Protein 4G4K (pdb70)

InterPro domains:
  IPR001789 Signal transduction response regulator, receiver domain [PF00072] (3-120)
  IPR001789 Signal transduction response regulator, receiver domain [PS50110] (2-125)
  IPR001789 Signal transduction response regulator, receiver domain [SM00448] (1-120)
  IPR007492 LytTR DNA-binding domain [PF04397] (151-237)
  IPR007492 LytTR DNA-binding domain [PS50930] (143-238)
  IPR007492 LytTR DNA-binding domain [SM00850] (149-238)
  IPR011006 CheY-like superfamily [SSF52172] (1-133)
  IPR046947 Transcriptional regulatory protein LytR-like [PTHR37299] (1-238)

Structure (mmCIF, N/CA/C/O backbone):
data_4G4K
#
_e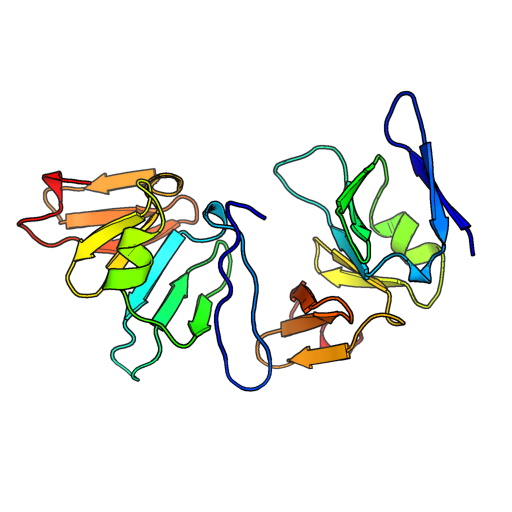ntry.id   4G4K
#
_cell.length_a   41.414
_cell.length_b   45.894
_cell.length_c   112.138
_cell.angle_alpha   90.000
_cell.angle_beta   90.000
_cell.angle_gamma   90.000
#
_symmetry.space_group_name_H-M   'P 21 21 21'
#
loop_
_entity.id
_entity.type
_entity.pdbx_description
1 polymer 'Accessory gene regulator protein A'
2 non-polymer GLYCEROL
3 water water
#
loop_
_atom_site.group_PDB
_atom_site.id
_atom_site.type_symbol
_atom_site.label_atom_id
_atom_site.label_alt_id
_atom_site.label_comp_id
_atom_site.label_asym_id
_atom_site.label_entity_id
_atom_site.label_seq_id
_atom_site.pdbx_PDB_ins_code
_atom_site.Cartn_x
_atom_site.Cartn_y
_atom_site.Cartn_z
_atom_site.occupancy
_atom_site.B_iso_or_equiv
_atom_site.auth_seq_id
_atom_site.auth_comp_id
_atom_site.auth_asym_id
_atom_site.auth_atom_id
_atom_site.pdbx_PDB_model_num
ATOM 1 N N . GLU A 1 6 ? 38.182 53.898 44.460 1.00 33.10 141 GLU A N 1
ATOM 2 C CA . GLU A 1 6 ? 37.894 52.467 44.397 1.00 26.23 141 GLU A CA 1
ATOM 3 C C . GLU A 1 6 ? 36.711 52.178 43.486 1.00 25.29 141 GLU A C 1
ATOM 4 O O . GLU A 1 6 ? 35.864 51.331 43.783 1.00 25.15 141 GLU A O 1
ATOM 10 N N . THR A 1 7 ? 36.678 52.885 42.363 1.00 26.09 142 THR A N 1
ATOM 11 C CA . THR A 1 7 ? 35.604 52.757 41.389 1.00 22.90 142 THR A CA 1
ATOM 12 C C . THR A 1 7 ? 35.992 51.789 40.281 1.00 21.99 142 THR A C 1
ATOM 13 O O . THR A 1 7 ? 37.108 51.847 39.767 1.00 27.53 142 THR A O 1
ATOM 17 N N . ILE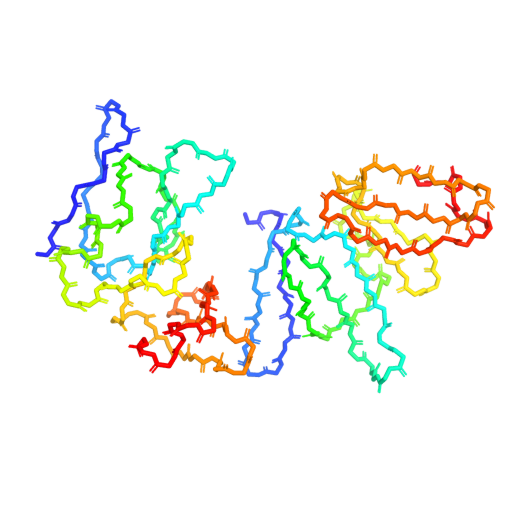 A 1 8 ? 35.074 50.896 39.913 1.00 18.36 143 ILE A N 1
ATOM 18 C CA . ILE A 1 8 ? 35.311 49.984 38.807 1.00 18.05 143 ILE A CA 1
ATOM 19 C C . ILE A 1 8 ? 34.228 50.162 37.758 1.00 17.89 143 ILE A C 1
ATOM 20 O O . ILE A 1 8 ? 33.047 50.228 38.075 1.00 17.17 143 ILE A O 1
ATOM 25 N N . GLU A 1 9 ? 34.644 50.264 36.502 1.00 20.17 144 GLU A N 1
ATOM 26 C CA . GLU A 1 9 ? 33.693 50.360 35.412 1.00 19.15 144 GLU A CA 1
ATOM 27 C C . GLU A 1 9 ? 33.317 48.955 34.955 1.00 20.96 144 GLU A C 1
ATOM 28 O O . GLU A 1 9 ? 34.189 48.163 34.592 1.00 22.12 144 GLU A O 1
ATOM 34 N N . LEU A 1 10 ? 32.025 48.637 34.998 1.00 13.50 145 LEU A N 1
ATOM 35 C CA . LEU A 1 10 ? 31.554 47.362 34.485 1.00 15.36 145 LEU A CA 1
ATOM 36 C C . LEU A 1 10 ? 30.910 47.622 33.128 1.00 16.67 145 LEU A C 1
ATOM 37 O O . LEU A 1 10 ? 29.783 48.115 33.037 1.00 18.45 145 LEU A O 1
ATOM 42 N N . LYS A 1 11 ? 31.635 47.261 32.079 1.00 17.47 146 LYS A N 1
ATOM 43 C CA . LYS A 1 11 ? 31.195 47.504 30.715 1.00 19.89 146 LYS A CA 1
ATOM 44 C C . LYS A 1 11 ? 30.107 46.507 30.328 1.00 19.66 146 LYS A C 1
ATOM 45 O O . LYS A 1 11 ? 30.348 45.306 30.293 1.00 17.43 146 LYS A O 1
ATOM 51 N N . ARG A 1 12 ? 28.901 46.995 30.053 1.00 23.40 147 ARG A N 1
ATOM 52 C CA . ARG A 1 12 ? 27.770 46.099 29.810 1.00 24.43 147 ARG A CA 1
ATOM 53 C C . ARG A 1 12 ? 27.475 45.863 28.339 1.00 28.85 147 ARG A C 1
ATOM 54 O O . ARG A 1 12 ? 26.810 44.884 27.978 1.00 33.41 147 ARG A O 1
ATOM 62 N N . GLY A 1 13 ? 27.976 46.761 27.502 1.00 23.61 148 GLY A N 1
ATOM 63 C CA . GLY A 1 13 ? 27.685 46.752 26.082 1.00 25.87 148 GLY A CA 1
ATOM 64 C C . GLY A 1 13 ? 27.619 48.195 25.632 1.00 24.62 148 GLY A C 1
ATOM 65 O O . GLY A 1 13 ? 28.646 48.859 25.498 1.00 36.50 148 GLY A O 1
ATOM 66 N N . SER A 1 14 ? 26.405 48.686 25.417 1.00 29.97 149 SER A N 1
ATOM 67 C CA . SER A 1 14 ? 26.200 50.073 25.019 1.00 32.16 149 SER A CA 1
ATOM 68 C C . SER A 1 14 ? 26.455 51.018 26.188 1.00 34.88 149 SER A C 1
ATOM 69 O O . SER A 1 14 ? 26.863 52.164 25.993 1.00 32.96 149 SER A O 1
ATOM 72 N N . ASN A 1 15 ? 26.213 50.527 27.402 1.00 30.97 150 ASN A N 1
ATOM 73 C CA . ASN A 1 15 ? 26.381 51.318 28.619 1.00 29.82 150 ASN A CA 1
ATOM 74 C C . ASN A 1 15 ? 27.388 50.671 29.563 1.00 26.43 150 ASN A C 1
ATOM 75 O O . ASN A 1 15 ? 27.707 49.491 29.427 1.00 26.50 150 ASN A O 1
ATOM 80 N N . SER A 1 16 ? 27.887 51.450 30.516 1.00 21.71 151 SER A N 1
ATOM 81 C CA . SER A 1 16 ? 28.649 50.887 31.629 1.00 19.97 151 SER A CA 1
ATOM 82 C C . SER A 1 16 ? 27.953 51.229 32.931 1.00 17.38 151 SER A C 1
ATOM 83 O O . SER A 1 16 ? 27.236 52.223 33.012 1.00 20.47 151 SER A O 1
ATOM 86 N N . VAL A 1 17 ? 28.156 50.390 33.942 1.00 16.90 152 VAL A N 1
ATOM 87 C CA . VAL A 1 17 ? 27.755 50.714 35.307 1.00 20.70 152 VAL A CA 1
ATOM 88 C C . VAL A 1 17 ? 29.042 50.915 36.093 1.00 22.40 152 VAL A C 1
ATOM 89 O O . VAL A 1 17 ? 30.008 50.171 35.914 1.00 21.59 152 VAL A O 1
ATOM 93 N N . TYR A 1 18 ? 29.074 51.936 36.939 1.00 14.57 153 TYR A N 1
ATOM 94 C CA . TYR A 1 18 ? 30.244 52.191 37.766 1.00 15.20 153 TYR A CA 1
ATOM 95 C C . TYR A 1 18 ? 29.867 51.874 39.198 1.00 18.93 153 TYR A C 1
ATOM 96 O O . TYR A 1 18 ? 28.863 52.384 39.701 1.00 19.83 153 TYR A O 1
ATOM 105 N N . VAL A 1 19 ? 30.639 51.002 39.845 1.00 15.16 154 VAL A N 1
ATOM 106 C CA . VAL A 1 19 ? 30.371 50.658 41.240 1.00 16.49 154 VAL A CA 1
ATOM 107 C C . VAL A 1 19 ? 31.659 50.762 42.051 1.00 16.42 154 VAL A C 1
ATOM 108 O O . VAL A 1 19 ? 32.743 50.804 41.483 1.00 17.17 154 VAL A O 1
ATOM 112 N N . GLN A 1 20 ? 31.541 50.829 43.373 1.00 16.29 155 GLN A N 1
ATOM 113 C CA . GLN A 1 20 ? 32.723 50.785 44.222 1.00 16.97 155 GLN A CA 1
ATOM 114 C C . GLN A 1 20 ? 33.161 49.338 44.452 1.00 17.33 155 GLN A C 1
ATOM 115 O O . GLN A 1 20 ? 32.325 48.428 44.438 1.00 17.81 155 GLN A O 1
ATOM 121 N N . TYR A 1 21 ? 34.462 49.142 44.676 1.00 16.08 156 TYR A N 1
ATOM 122 C CA . TYR A 1 21 ? 35.015 47.812 44.939 1.00 14.80 156 TYR A CA 1
ATOM 123 C C . TYR A 1 21 ? 34.176 47.035 45.944 1.00 15.49 156 TYR A C 1
ATOM 124 O O . TYR A 1 21 ? 33.822 45.890 45.712 1.00 16.38 156 TYR A O 1
ATOM 13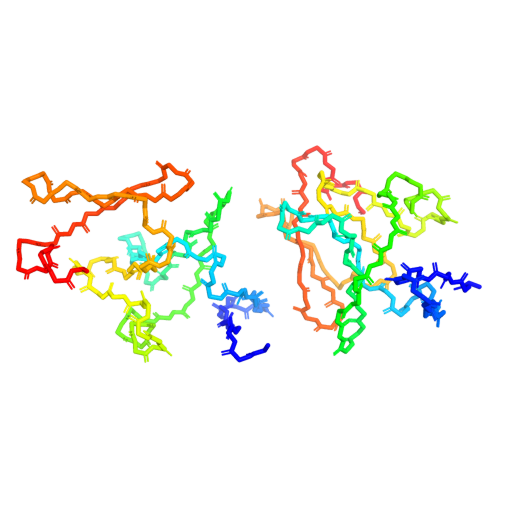3 N N . ASP A 1 22 ? 33.859 47.654 47.077 1.00 15.43 157 ASP A N 1
ATOM 134 C CA . ASP A 1 22 ? 33.207 46.897 48.132 1.00 13.78 157 ASP A CA 1
ATOM 135 C C . ASP A 1 22 ? 31.693 46.773 47.971 1.00 13.74 157 ASP A C 1
ATOM 136 O O . ASP A 1 22 ? 31.007 46.215 48.834 1.00 14.35 157 ASP A O 1
ATOM 141 N N . ASP A 1 23 ? 31.178 47.253 46.835 1.00 16.15 158 ASP A N 1
ATOM 142 C CA . ASP A 1 23 ? 29.813 46.931 46.426 1.00 16.57 158 ASP A CA 1
ATOM 143 C C . ASP A 1 23 ? 29.783 45.520 45.849 1.00 14.99 158 ASP A C 1
ATOM 144 O O . ASP A 1 23 ? 28.713 44.925 45.695 1.00 15.24 158 ASP A O 1
ATOM 149 N N . ILE A 1 24 ? 30.964 44.999 45.520 1.00 13.02 159 ILE A N 1
ATOM 150 C CA . ILE A 1 24 ? 31.066 43.709 44.855 1.00 13.34 159 ILE A CA 1
ATOM 151 C C . ILE A 1 24 ? 31.380 42.615 45.852 1.00 13.20 159 ILE A C 1
ATOM 152 O O . ILE A 1 24 ? 32.387 42.689 46.561 1.00 12.18 159 ILE A O 1
ATOM 157 N N . MET A 1 25 ? 30.519 41.607 45.904 1.00 10.74 160 MET A N 1
ATOM 158 C CA . MET A 1 25 ? 30.792 40.415 46.701 1.00 11.54 160 MET A CA 1
ATOM 159 C C . MET A 1 25 ? 31.849 39.573 46.002 1.00 12.93 160 MET A C 1
ATOM 160 O O . MET A 1 25 ? 32.895 39.259 46.576 1.00 11.92 160 MET A O 1
ATOM 165 N N . PHE A 1 26 ? 31.546 39.185 44.767 1.00 11.79 161 PHE A N 1
ATOM 166 C CA . PHE A 1 26 ? 32.483 38.423 43.963 1.00 11.87 161 PHE A CA 1
ATOM 167 C C . PHE A 1 26 ? 32.131 38.539 42.496 1.00 10.39 161 PHE A C 1
ATOM 168 O O . PHE A 1 26 ? 31.053 39.011 42.149 1.00 12.15 161 PHE A O 1
ATOM 176 N N . PHE A 1 27 ? 33.085 38.154 41.654 1.00 10.26 162 PHE A N 1
ATOM 177 C CA . PHE A 1 27 ? 32.879 38.041 40.211 1.00 10.06 162 PHE A CA 1
ATOM 178 C C . PHE A 1 27 ? 32.817 36.571 39.832 1.00 10.84 162 PHE A C 1
ATOM 179 O O . PHE A 1 27 ? 33.541 35.753 40.399 1.00 11.78 162 PHE A O 1
ATOM 187 N N . GLU A 1 28 ? 31.986 36.249 38.836 1.00 10.31 163 GLU A N 1
ATOM 188 C CA . GLU A 1 28 ? 31.783 34.872 38.407 1.00 10.63 163 GLU A CA 1
ATOM 189 C C . GLU A 1 28 ? 31.890 34.730 36.899 1.00 11.95 163 GLU A C 1
ATOM 190 O O . GLU A 1 28 ? 31.366 35.562 36.153 1.00 13.19 163 GLU A O 1
ATOM 196 N N . SER A 1 29 ? 32.582 33.685 36.460 1.00 12.81 164 SER A N 1
ATOM 197 C CA A SER A 1 29 ? 32.527 33.249 35.069 0.55 15.71 164 SER A CA 1
ATOM 198 C CA B SER A 1 29 ? 32.499 33.271 35.067 0.45 15.71 164 SER A CA 1
ATOM 199 C C . SER A 1 29 ? 31.563 32.072 34.985 1.00 17.64 164 SER A C 1
ATOM 200 O O . SER A 1 29 ? 31.597 31.178 35.835 1.00 17.20 164 SER A O 1
ATOM 205 N N . SER A 1 30 ? 30.712 32.065 33.966 1.00 19.18 165 SER A N 1
ATOM 206 C CA . SER A 1 30 ? 29.741 30.989 33.792 1.00 20.57 165 SER A CA 1
ATOM 207 C C . SER A 1 30 ? 29.824 30.456 32.380 1.00 20.47 165 SER A C 1
ATOM 208 O O . SER A 1 30 ? 30.046 31.219 31.458 1.00 19.76 165 SER A O 1
ATOM 211 N N . THR A 1 31 ? 29.638 29.150 32.211 1.00 19.85 166 THR A N 1
ATOM 212 C CA . THR A 1 31 ? 29.632 28.575 30.868 1.00 21.71 166 THR A CA 1
ATOM 213 C C . THR A 1 31 ? 28.364 28.967 30.122 1.00 23.37 166 THR A C 1
ATOM 214 O O . THR A 1 31 ? 28.255 28.737 28.917 1.00 28.00 166 THR A O 1
ATOM 218 N N . LYS A 1 32 ? 27.403 29.558 30.826 1.00 21.24 167 LYS A N 1
ATOM 219 C CA . LYS A 1 32 ? 26.141 29.930 30.182 1.00 21.49 167 LYS A CA 1
ATOM 220 C C . LYS A 1 32 ? 26.131 31.361 29.640 1.00 18.68 167 LYS A C 1
ATOM 221 O O . LYS A 1 32 ? 25.129 31.814 29.083 1.00 18.79 167 LYS A O 1
ATOM 227 N N . SER A 1 33 ? 27.248 32.064 29.792 1.00 18.03 168 SER A N 1
ATOM 228 C CA . SER A 1 33 ? 27.357 33.421 29.270 1.00 16.30 168 SER A CA 1
ATOM 229 C C . SER A 1 33 ? 28.753 33.729 28.798 1.00 14.51 168 SER A C 1
ATOM 230 O O . SER A 1 33 ? 29.732 33.231 29.357 1.00 18.73 168 SER A O 1
ATOM 233 N N . HIS A 1 34 ? 28.839 34.582 27.784 1.00 12.77 169 HIS A N 1
ATOM 234 C CA . HIS A 1 34 ? 30.110 35.132 27.344 1.00 14.96 169 HIS A CA 1
ATOM 235 C C . HIS A 1 34 ? 30.525 36.331 28.210 1.00 15.86 169 HIS A C 1
ATOM 236 O O . HIS A 1 34 ? 31.632 36.853 28.063 1.00 20.77 169 HIS A O 1
ATOM 243 N N . ARG A 1 35 ? 29.634 36.771 29.099 1.00 14.18 170 ARG A N 1
ATOM 244 C CA . ARG A 1 35 ? 29.922 37.901 29.987 1.00 14.55 170 ARG A CA 1
ATOM 245 C C . ARG A 1 35 ? 30.215 37.354 31.375 1.00 15.73 170 ARG A C 1
ATOM 246 O O . ARG A 1 35 ? 29.713 36.299 31.755 1.00 15.25 170 ARG A O 1
ATOM 254 N N . LEU A 1 36 ? 31.032 38.076 32.133 1.00 13.15 171 LEU A N 1
ATOM 255 C CA . LEU A 1 36 ? 31.196 37.762 33.547 1.00 12.59 171 LEU A CA 1
ATOM 256 C C . LEU A 1 36 ? 30.004 38.304 34.306 1.00 13.75 171 LEU A C 1
ATOM 257 O O . LEU A 1 36 ? 29.258 39.134 33.791 1.00 14.58 171 LEU A O 1
ATOM 262 N N . ILE A 1 37 ? 29.830 37.835 35.541 1.00 11.78 172 ILE A N 1
ATOM 263 C CA . ILE A 1 37 ? 28.753 38.303 36.408 1.00 12.79 172 ILE A CA 1
ATOM 264 C C . ILE A 1 37 ? 29.313 38.931 37.682 1.00 13.79 172 ILE A C 1
ATOM 265 O O . ILE A 1 37 ? 30.014 38.264 38.459 1.00 13.18 172 ILE A O 1
ATOM 270 N N . ALA A 1 38 ? 29.023 40.214 37.885 1.00 11.55 173 ALA A N 1
ATOM 271 C CA . ALA A 1 38 ? 29.339 40.883 39.142 1.00 11.81 173 ALA A CA 1
ATOM 272 C C . ALA A 1 38 ? 28.195 40.682 40.118 1.00 14.18 173 ALA A C 1
ATOM 273 O O . ALA A 1 38 ? 27.070 41.075 39.844 1.00 13.96 173 ALA A O 1
ATOM 275 N N . HIS A 1 39 ? 28.493 40.064 41.260 1.00 12.77 174 HIS A N 1
ATOM 276 C CA . HIS A 1 39 ? 27.498 39.855 42.292 1.00 10.01 174 HIS A CA 1
ATOM 277 C C . HIS A 1 39 ? 27.566 41.022 43.250 1.00 15.14 174 HIS A C 1
ATOM 278 O O . HIS A 1 39 ? 28.488 41.125 44.067 1.00 13.79 174 HIS A O 1
ATOM 285 N N . LEU A 1 40 ? 26.594 41.919 43.133 1.00 14.75 175 LEU A N 1
ATOM 286 C CA . LEU A 1 40 ? 26.535 43.072 44.011 1.00 14.38 175 LEU A CA 1
ATOM 287 C C . LEU A 1 40 ? 25.663 42.719 45.204 1.00 17.14 175 LEU A C 1
ATOM 288 O O . LEU A 1 40 ? 25.078 41.643 45.252 1.00 17.23 175 LEU A O 1
ATOM 293 N N . ASP A 1 41 ? 25.579 43.628 46.167 1.00 20.45 176 ASP A N 1
ATOM 294 C CA . ASP A 1 41 ? 24.837 43.344 47.384 1.00 21.33 176 ASP A CA 1
ATOM 295 C C . ASP A 1 41 ? 23.415 42.903 47.073 1.00 22.63 176 ASP A C 1
ATOM 296 O O . ASP A 1 41 ? 22.937 41.899 47.596 1.00 20.71 176 ASP A O 1
ATOM 301 N N . ASN A 1 42 ? 22.758 43.636 46.175 1.00 24.84 177 ASN A N 1
ATOM 302 C CA . ASN A 1 42 ? 21.336 43.458 45.930 1.00 26.93 177 ASN A CA 1
ATOM 303 C C . ASN A 1 42 ? 20.956 42.868 44.573 1.00 30.62 177 ASN A C 1
ATOM 304 O O . ASN A 1 42 ? 19.789 42.559 44.336 1.00 26.96 177 ASN A O 1
ATOM 309 N N . ARG A 1 43 ? 21.926 42.705 43.681 1.00 20.85 178 ARG A N 1
ATOM 310 C CA . ARG A 1 43 ? 21.613 42.172 42.371 1.00 24.52 178 ARG A CA 1
ATOM 311 C C . ARG A 1 43 ? 22.867 41.736 41.636 1.00 17.35 178 ARG A C 1
ATOM 312 O O . ARG A 1 43 ? 23.981 42.018 42.071 1.00 18.64 178 ARG A O 1
ATOM 320 N N . GLN A 1 44 ? 22.674 41.066 40.508 1.00 16.85 179 GLN A N 1
ATOM 321 C CA . GLN A 1 44 ? 23.778 40.660 39.647 1.00 17.66 179 GLN A CA 1
ATOM 322 C C . GLN A 1 44 ? 23.776 41.479 38.366 1.00 18.52 179 GLN A C 1
ATOM 323 O O . GLN A 1 44 ? 22.717 41.790 37.817 1.00 21.76 179 GLN A O 1
ATOM 329 N N . ILE A 1 45 ? 24.966 41.834 37.901 1.00 14.00 180 ILE A N 1
ATOM 330 C CA . ILE A 1 45 ? 25.115 42.598 36.665 1.00 14.54 180 ILE A CA 1
ATOM 331 C C . ILE A 1 45 ? 26.135 41.923 35.753 1.00 15.76 180 ILE A C 1
ATOM 332 O O . ILE A 1 45 ? 27.281 41.718 36.155 1.00 14.25 180 ILE A O 1
ATOM 337 N N . GLU A 1 46 ? 25.731 41.566 34.533 1.00 14.38 181 GLU A N 1
ATOM 338 C CA . GLU A 1 46 ? 26.675 40.974 33.589 1.00 14.46 181 GLU A CA 1
ATOM 339 C C . GLU A 1 46 ? 27.491 42.056 32.915 1.00 14.20 181 GLU A C 1
ATOM 340 O O . GLU A 1 46 ? 26.981 43.138 32.647 1.00 18.41 181 GLU A O 1
ATOM 346 N N . PHE A 1 47 ? 28.760 41.767 32.645 1.00 12.96 182 PHE A N 1
ATOM 347 C CA . PHE A 1 47 ? 29.646 42.742 32.014 1.00 13.43 182 PHE A CA 1
ATOM 348 C C . PHE A 1 47 ? 30.808 42.040 31.315 1.00 13.37 182 PHE A C 1
ATOM 349 O O . PHE A 1 47 ? 31.028 40.837 31.513 1.00 14.97 182 PHE A O 1
ATOM 357 N N . TYR A 1 48 ? 31.562 42.794 30.520 1.00 14.11 183 TYR A N 1
ATOM 358 C CA . TYR A 1 48 ? 32.706 42.270 29.790 1.00 13.92 183 TYR A CA 1
ATOM 359 C C . TYR A 1 48 ? 33.988 42.450 30.577 1.00 16.16 183 TYR A C 1
ATOM 360 O O . TYR A 1 48 ? 34.345 43.562 30.966 1.00 17.65 183 TYR A O 1
ATOM 369 N N . GLY A 1 49 ? 34.682 41.351 30.824 1.00 16.27 184 GLY A N 1
ATOM 370 C CA . GLY A 1 49 ? 35.954 41.430 31.508 1.00 20.16 184 GLY A CA 1
ATOM 371 C C . GLY A 1 49 ? 36.625 40.084 31.592 1.00 17.71 184 GLY A C 1
ATOM 372 O O . GLY A 1 49 ? 36.149 39.110 31.021 1.00 18.66 184 GLY A O 1
ATOM 373 N N . ASN A 1 50 ? 37.737 40.018 32.310 1.00 19.49 185 ASN A N 1
ATOM 374 C CA . ASN A 1 50 ? 38.349 38.727 32.561 1.00 20.86 185 ASN A CA 1
ATOM 375 C C . ASN A 1 50 ? 38.812 38.619 33.996 1.00 18.37 185 ASN A C 1
ATOM 376 O O . ASN A 1 50 ? 39.238 39.603 34.603 1.00 18.79 185 ASN A O 1
ATOM 381 N N . LEU A 1 51 ? 38.679 37.417 34.540 1.00 16.59 186 LEU A N 1
ATOM 382 C CA . LEU A 1 51 ? 38.900 37.200 35.962 1.00 15.47 186 LEU A CA 1
ATOM 383 C C . LEU A 1 51 ? 40.326 37.526 36.371 1.00 21.46 186 LEU A C 1
ATOM 384 O O . LEU A 1 51 ? 40.548 38.058 37.456 1.00 16.65 186 LEU A O 1
ATOM 389 N N . LYS A 1 52 ? 41.288 37.218 35.505 1.00 21.45 187 LYS A N 1
ATOM 390 C CA . LYS A 1 52 ? 42.690 37.428 35.866 1.00 25.90 187 LYS A CA 1
ATOM 391 C C . LYS A 1 52 ? 42.958 38.909 36.082 1.00 22.24 187 LYS A C 1
ATOM 392 O O . LYS A 1 52 ? 43.543 39.311 37.092 1.00 21.80 187 LYS A O 1
ATOM 398 N N . GLU A 1 53 ? 42.500 39.722 35.141 1.00 22.45 188 GLU A N 1
ATOM 399 C CA . GLU A 1 53 ? 42.651 41.163 35.229 1.00 22.76 188 GLU A CA 1
ATOM 400 C C . GLU A 1 53 ? 41.963 41.727 36.471 1.00 22.06 188 GLU A C 1
ATOM 401 O O . GLU A 1 53 ? 42.505 42.595 37.158 1.00 21.05 188 GLU A O 1
ATOM 407 N N . LEU A 1 54 ? 40.768 41.229 36.760 1.00 19.90 189 LEU A N 1
ATOM 408 C CA . LEU A 1 54 ? 40.028 41.697 37.934 1.00 19.72 189 LEU A CA 1
ATOM 409 C C . LEU A 1 54 ? 40.748 41.370 39.238 1.00 17.29 189 LEU A C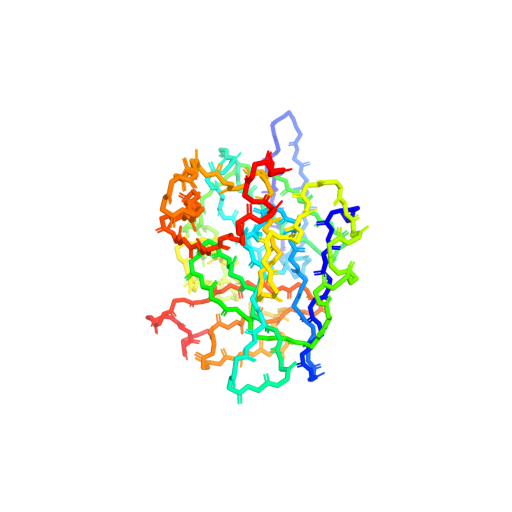 1
ATOM 410 O O . LEU A 1 54 ? 40.772 42.187 40.169 1.00 18.11 189 LEU A O 1
ATOM 415 N N . SER A 1 55 ? 41.346 40.188 39.318 1.00 19.95 190 SER A N 1
ATOM 416 C CA . SER A 1 55 ? 42.078 39.811 40.520 1.00 18.40 190 SER A CA 1
ATOM 417 C C . SER A 1 55 ? 43.277 40.738 40.732 1.00 23.96 190 SER A C 1
ATOM 418 O O . SER A 1 55 ? 43.745 40.913 41.854 1.00 23.77 190 SER A O 1
ATOM 421 N N . GLN A 1 56 ? 43.767 41.340 39.655 1.00 20.86 191 GLN A N 1
ATOM 422 C CA . GLN A 1 56 ? 44.911 42.249 39.763 1.00 22.27 191 GLN A CA 1
ATOM 423 C C . GLN A 1 56 ? 44.579 43.701 40.103 1.00 27.72 191 GLN A C 1
ATOM 424 O O . GLN A 1 56 ? 45.486 44.497 40.336 1.00 27.97 191 GLN A O 1
ATOM 430 N N . LEU A 1 57 ? 43.299 44.058 40.127 1.00 23.09 192 LEU A N 1
ATOM 431 C CA . LEU A 1 57 ? 42.924 45.431 40.437 1.00 20.56 192 LEU A CA 1
ATOM 432 C C . LEU A 1 57 ? 43.300 45.834 41.857 1.00 19.98 192 LEU A C 1
ATOM 433 O O . LEU A 1 57 ? 43.612 46.994 42.110 1.00 26.45 192 LEU A O 1
ATOM 438 N N . ASP A 1 58 ? 43.258 44.888 42.789 1.00 17.26 193 ASP A N 1
ATOM 439 C CA . ASP A 1 58 ? 43.437 45.246 44.194 1.00 18.47 193 ASP A CA 1
ATOM 440 C C . ASP A 1 58 ? 43.699 43.999 45.029 1.00 20.69 193 ASP A C 1
ATOM 441 O O . ASP A 1 58 ? 43.189 42.928 44.710 1.00 16.92 193 ASP A O 1
ATOM 446 N N . ASP A 1 59 ? 44.490 44.143 46.094 1.00 19.13 194 ASP A N 1
ATOM 447 C CA . ASP A 1 59 ? 44.826 43.024 46.975 1.00 20.37 194 ASP A CA 1
ATOM 448 C C . ASP A 1 59 ? 43.599 42.341 47.572 1.00 17.86 194 ASP A C 1
ATOM 449 O O . ASP A 1 59 ? 43.657 41.173 47.945 1.00 16.04 194 ASP A O 1
ATOM 454 N N . ARG A 1 60 ? 42.494 43.071 47.701 1.00 14.82 195 ARG A N 1
ATOM 455 C CA . ARG A 1 60 ? 41.303 42.470 48.295 1.00 14.46 195 ARG A CA 1
ATOM 456 C C . ARG A 1 60 ? 40.645 41.447 47.366 1.00 14.94 195 ARG A C 1
ATOM 457 O O . ARG A 1 60 ? 39.892 40.593 47.822 1.00 12.69 195 ARG A O 1
ATOM 465 N N . PHE A 1 61 ? 40.924 41.541 46.069 1.00 15.95 196 PHE A N 1
ATOM 466 C CA . PHE A 1 61 ? 40.342 40.609 45.115 1.00 14.70 196 PHE A CA 1
ATOM 467 C C . PHE A 1 61 ? 41.246 39.389 44.969 1.00 15.95 196 PHE A C 1
ATOM 468 O O . PHE A 1 61 ? 42.474 39.513 44.913 1.00 21.27 196 PHE A O 1
ATOM 476 N N . PHE A 1 62 ? 40.647 38.206 44.937 1.00 11.66 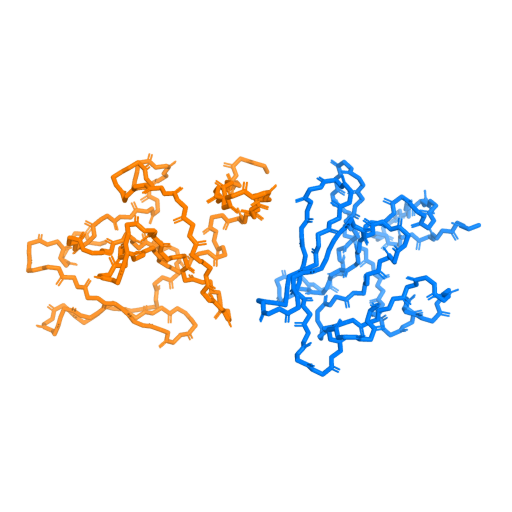197 PHE A N 1
ATOM 477 C CA . PHE A 1 62 ? 41.441 36.988 44.958 1.00 11.98 197 PHE A CA 1
ATOM 478 C C . PHE A 1 62 ? 40.765 35.897 44.132 1.00 13.13 197 PHE A C 1
ATOM 479 O O . PHE A 1 62 ? 39.595 35.572 44.341 1.00 11.41 197 PHE A O 1
ATOM 487 N N . ARG A 1 63 ? 41.508 35.341 43.181 1.00 12.84 198 ARG A N 1
ATOM 488 C CA . ARG A 1 63 ? 41.038 34.202 42.399 1.00 14.29 198 ARG A CA 1
ATOM 489 C C . ARG A 1 63 ? 41.092 32.937 43.242 1.00 17.09 198 ARG A C 1
ATOM 490 O O . ARG A 1 63 ? 42.172 32.413 43.515 1.00 15.50 198 ARG A O 1
ATOM 498 N N . CYS A 1 64 ? 39.935 32.440 43.666 1.00 13.55 199 CYS A N 1
ATOM 499 C CA . CYS A 1 64 ? 39.907 31.294 44.575 1.00 13.10 199 CYS A CA 1
ATOM 500 C C . CYS A 1 64 ? 39.423 29.997 43.917 1.00 12.18 199 CYS A C 1
ATOM 501 O O . CYS A 1 64 ? 39.325 28.955 44.570 1.00 13.71 199 CYS A O 1
ATOM 504 N N . HIS A 1 65 ? 39.087 30.096 42.638 1.00 14.01 200 HIS A N 1
ATOM 505 C CA . HIS A 1 65 ? 38.435 29.024 41.905 1.00 15.39 200 HIS A CA 1
ATOM 506 C C . HIS A 1 65 ? 38.522 29.413 40.439 1.00 14.08 200 HIS A C 1
ATOM 507 O O . HIS A 1 65 ? 38.632 30.594 40.113 1.00 13.62 200 HIS A O 1
ATOM 514 N N . ASN A 1 66 ? 38.486 28.427 39.547 1.00 14.87 201 ASN A N 1
ATOM 515 C CA . ASN A 1 66 ? 38.494 28.744 38.126 1.00 16.95 201 ASN A CA 1
ATOM 516 C C . ASN A 1 66 ? 37.388 29.731 37.746 1.00 15.73 201 ASN A C 1
ATOM 517 O O . ASN A 1 66 ? 37.561 30.552 36.848 1.00 17.70 201 ASN A O 1
ATOM 522 N N . SER A 1 67 ? 36.266 29.657 38.459 1.00 15.36 202 SER A N 1
ATOM 523 C CA . SER A 1 67 ? 35.088 30.450 38.120 1.00 14.06 202 SER A CA 1
ATOM 524 C C . SER A 1 67 ? 34.894 31.737 38.930 1.00 13.85 202 SER A C 1
ATOM 525 O O . SER A 1 67 ? 33.985 32.511 38.621 1.00 12.27 202 SER A O 1
ATOM 528 N N . PHE A 1 68 ? 35.698 31.955 39.974 1.00 13.06 203 PHE A N 1
ATOM 529 C CA . PHE A 1 68 ? 35.377 33.042 40.914 1.00 11.28 203 PHE A CA 1
ATOM 530 C C . PHE A 1 68 ? 36.544 33.887 41.342 1.00 12.36 203 PHE A C 1
ATOM 531 O O . PHE A 1 68 ? 37.614 33.368 41.667 1.00 12.82 203 PHE A O 1
ATOM 539 N N . VAL A 1 69 ? 36.316 35.199 41.365 1.00 11.90 204 VAL A N 1
ATOM 540 C CA . VAL A 1 69 ? 37.229 36.141 42.011 1.00 12.20 204 VAL A CA 1
ATOM 541 C C . VAL A 1 69 ? 36.460 36.816 43.140 1.00 10.01 204 VAL A C 1
ATOM 542 O O . VAL A 1 69 ? 35.437 37.442 42.909 1.00 11.60 204 VAL A O 1
ATOM 546 N N . VAL A 1 70 ? 36.951 36.659 44.368 1.00 9.67 205 VAL A N 1
ATOM 547 C CA . VAL A 1 70 ? 36.184 37.112 45.526 1.00 10.37 205 VAL A CA 1
ATOM 548 C C . VAL A 1 70 ? 36.721 38.423 46.067 1.00 11.34 205 VAL A C 1
ATOM 549 O O . VAL A 1 70 ? 37.902 38.727 45.916 1.00 13.50 205 VAL A O 1
ATOM 553 N N . ASN A 1 71 ? 35.841 39.213 46.682 1.00 11.64 206 ASN A N 1
ATOM 554 C CA . ASN A 1 71 ? 36.266 40.396 47.405 1.00 10.51 206 ASN A CA 1
ATOM 555 C C . ASN A 1 71 ? 36.390 40.046 48.880 1.00 10.81 206 ASN A C 1
ATOM 556 O O . ASN A 1 71 ? 35.396 39.863 49.564 1.00 12.26 206 ASN A O 1
ATOM 561 N N . ARG A 1 72 ? 37.627 39.960 49.350 1.00 9.83 207 ARG A N 1
ATOM 562 C CA . ARG A 1 72 ? 37.910 39.575 50.730 1.00 11.38 207 ARG A CA 1
ATOM 563 C C . ARG A 1 72 ? 37.187 40.463 51.752 1.00 10.19 207 ARG A C 1
ATOM 564 O O . ARG A 1 72 ? 36.801 40.002 52.833 1.00 11.95 207 ARG A O 1
ATOM 572 N N . HIS A 1 73 ? 36.984 41.726 51.411 1.00 11.59 208 HIS A N 1
ATOM 573 C CA . HIS A 1 73 ? 36.302 42.634 52.333 1.00 11.32 208 HIS A CA 1
ATOM 574 C C . HIS A 1 73 ? 34.857 42.240 52.590 1.00 14.99 208 HIS A C 1
ATOM 575 O O . HIS A 1 73 ? 34.266 42.653 53.586 1.00 13.94 208 HIS A O 1
ATOM 582 N N . ASN A 1 74 ? 34.282 41.448 51.689 1.00 12.09 209 ASN A N 1
ATOM 583 C CA . ASN A 1 74 ? 32.880 41.073 51.816 1.00 12.57 209 ASN A CA 1
ATOM 584 C C . ASN A 1 74 ? 32.658 39.615 52.214 1.00 10.56 209 ASN A C 1
ATOM 585 O O . ASN A 1 74 ? 31.520 39.129 52.274 1.00 12.23 209 ASN A O 1
ATOM 590 N N . ILE A 1 75 ? 33.745 38.917 52.538 1.00 9.97 210 ILE A N 1
ATOM 591 C CA . ILE A 1 75 ? 33.637 37.549 53.030 1.00 11.70 210 ILE A CA 1
ATOM 592 C C . ILE A 1 75 ? 33.266 37.527 54.500 1.00 13.96 210 ILE A C 1
ATOM 593 O O . ILE A 1 75 ? 33.915 38.187 55.316 1.00 14.46 210 ILE A O 1
ATOM 598 N N . GLU A 1 76 ? 32.204 36.792 54.821 1.00 11.15 211 GLU A N 1
ATOM 599 C CA . GLU A 1 76 ? 31.740 36.621 56.204 1.00 13.14 211 GLU A CA 1
ATOM 600 C C . GLU A 1 76 ? 32.355 35.391 56.871 1.00 17.77 211 GLU A C 1
ATOM 601 O O . GLU A 1 76 ? 32.718 35.432 58.044 1.00 17.51 211 GLU A O 1
ATOM 607 N N . SER A 1 77 ? 32.434 34.281 56.139 1.00 13.07 212 SER A N 1
ATOM 608 C CA . SER A 1 77 ? 33.044 33.063 56.655 1.00 16.04 212 SER A CA 1
ATOM 609 C C . SER A 1 77 ? 33.441 32.144 55.504 1.00 14.37 212 SER A C 1
ATOM 610 O O . SER A 1 77 ? 33.011 32.330 54.358 1.00 14.41 212 SER A O 1
ATOM 613 N N . ILE A 1 78 ? 34.290 31.171 55.805 1.00 13.69 213 ILE A N 1
ATOM 614 C CA . ILE A 1 78 ? 34.740 30.192 54.828 1.00 13.80 213 ILE A CA 1
ATOM 615 C C . ILE A 1 78 ? 34.660 28.830 55.488 1.00 17.53 213 ILE A C 1
ATOM 616 O O . ILE A 1 78 ? 35.185 28.625 56.586 1.00 19.01 213 ILE A O 1
ATOM 621 N N . ASP A 1 79 ? 33.970 27.912 54.833 1.00 16.75 214 ASP A N 1
ATOM 622 C CA . ASP A 1 79 ? 33.943 26.517 55.242 1.00 15.57 214 ASP A CA 1
ATOM 623 C C . ASP A 1 79 ? 35.072 25.861 54.456 1.00 18.74 214 ASP A C 1
ATOM 624 O O . ASP A 1 79 ? 34.936 25.597 53.267 1.00 15.88 214 ASP A O 1
ATOM 629 N N . SER A 1 80 ? 36.207 25.622 55.108 1.00 19.97 215 SER A N 1
ATOM 630 C CA A SER A 1 80 ? 37.369 25.076 54.418 0.59 20.14 215 SER A CA 1
ATOM 631 C CA B SER A 1 80 ? 37.370 25.072 54.420 0.41 20.15 215 SER A CA 1
ATOM 632 C C . SER A 1 80 ? 37.200 23.602 54.058 1.00 18.55 215 SER A C 1
ATOM 633 O O . SER A 1 80 ? 37.840 23.114 53.131 1.00 23.17 215 SER A O 1
ATOM 638 N N . LYS A 1 81 ? 36.339 22.901 54.791 1.00 21.22 216 LYS A N 1
ATOM 639 C CA . LYS A 1 81 ? 36.093 21.490 54.507 1.00 22.25 216 LYS A CA 1
ATOM 640 C C . LYS A 1 81 ? 35.289 21.311 53.222 1.00 24.98 216 LYS A C 1
ATOM 641 O O . LYS A 1 81 ? 35.705 20.582 52.317 1.00 26.97 216 LYS A O 1
ATOM 647 N N . GLU A 1 82 ? 34.139 21.976 53.143 1.00 20.60 217 GLU A N 1
ATOM 648 C CA A GLU A 1 82 ? 33.299 21.862 51.959 0.46 18.40 217 GLU A CA 1
ATOM 649 C CA B GLU A 1 82 ? 33.278 21.885 51.969 0.54 18.37 217 GLU A CA 1
ATOM 650 C C . GLU A 1 82 ? 33.697 22.865 50.884 1.00 20.25 217 GLU A C 1
ATOM 651 O O . GLU A 1 82 ? 33.206 22.801 49.757 1.00 18.90 217 GLU A O 1
ATOM 662 N N . ARG A 1 83 ? 34.611 23.770 51.233 1.00 15.20 218 ARG A N 1
ATOM 663 C CA . ARG A 1 83 ? 35.129 24.754 50.284 1.00 15.66 218 ARG A CA 1
ATOM 664 C C . ARG A 1 83 ? 34.022 25.688 49.785 1.00 12.79 218 ARG A C 1
ATOM 665 O O . ARG A 1 83 ? 33.851 25.903 48.590 1.00 15.28 218 ARG A O 1
ATOM 673 N N . ILE A 1 84 ? 33.298 26.258 50.739 1.00 15.96 219 ILE A N 1
ATOM 674 C CA . ILE A 1 84 ? 32.247 27.227 50.458 1.00 13.65 219 ILE A CA 1
ATOM 675 C C . ILE A 1 84 ? 32.629 28.567 51.086 1.00 12.87 219 ILE A C 1
ATOM 676 O O . ILE A 1 84 ? 33.017 28.622 52.261 1.00 13.64 219 ILE A O 1
ATOM 681 N N . VAL A 1 85 ? 32.525 29.634 50.299 1.00 11.30 220 VAL A N 1
ATOM 682 C CA . VAL A 1 85 ? 32.841 30.987 50.731 1.00 11.33 220 VAL A CA 1
ATOM 683 C C . VAL A 1 85 ? 31.529 31.734 50.879 1.00 12.36 220 VAL A C 1
ATOM 684 O O . VAL A 1 85 ? 30.749 31.796 49.935 1.00 12.66 220 VAL A O 1
ATOM 688 N N . TYR A 1 86 ? 31.276 32.290 52.058 1.00 10.94 221 TYR A N 1
ATOM 689 C CA . TYR A 1 86 ? 30.025 33.004 52.343 1.00 12.21 221 TYR A CA 1
ATOM 690 C C . TYR A 1 86 ? 30.251 34.504 52.409 1.00 12.74 221 TYR A C 1
ATOM 691 O O . TYR A 1 86 ? 31.203 34.973 53.035 1.00 12.92 221 TYR A O 1
ATOM 700 N N . PHE A 1 87 ? 29.339 35.254 51.799 1.00 12.06 222 PHE A N 1
ATOM 701 C CA . PHE A 1 87 ? 29.448 36.704 51.706 1.00 12.88 222 PHE A CA 1
ATOM 702 C C . PHE A 1 87 ? 28.449 37.422 52.585 1.00 12.26 222 PHE A C 1
ATOM 703 O O . PHE A 1 87 ? 27.468 36.822 53.046 1.00 12.28 222 PHE A O 1
ATOM 711 N N . LYS A 1 88 ? 28.706 38.704 52.816 1.00 11.98 223 LYS A N 1
ATOM 712 C CA . LYS A 1 88 ? 27.840 39.490 53.707 1.00 14.74 223 LYS A CA 1
ATOM 713 C C . LYS A 1 88 ? 26.372 39.497 53.291 1.00 16.10 223 LYS A C 1
ATOM 714 O O . LYS A 1 88 ? 25.485 39.630 54.139 1.00 17.35 223 LYS A O 1
ATOM 720 N N . ASN A 1 89 ? 26.107 39.360 51.996 1.00 13.60 224 ASN A N 1
ATOM 721 C CA . ASN A 1 89 ? 24.732 39.386 51.502 1.00 12.36 224 ASN A CA 1
ATOM 722 C C . ASN A 1 89 ? 24.067 38.012 51.421 1.00 13.15 224 ASN A C 1
ATOM 723 O O . ASN A 1 89 ? 23.021 37.863 50.778 1.00 14.36 224 ASN A O 1
ATOM 728 N N . LYS A 1 90 ? 24.700 37.018 52.037 1.00 13.41 225 LYS A N 1
ATOM 729 C CA . LYS A 1 90 ? 24.221 35.633 52.120 1.00 13.33 225 LYS A CA 1
ATOM 730 C C . LYS A 1 90 ? 24.479 34.794 50.870 1.00 13.77 225 LYS A C 1
ATOM 731 O O . LYS A 1 90 ? 24.206 33.595 50.867 1.00 13.36 225 LYS A O 1
ATOM 737 N N . GLU A 1 91 ? 25.018 35.401 49.817 1.00 11.62 226 GLU A N 1
ATOM 738 C CA . GLU A 1 91 ? 25.445 34.601 48.668 1.00 11.00 226 GLU A CA 1
ATOM 739 C C . GLU A 1 91 ? 26.663 33.772 49.056 1.00 11.25 226 GLU A C 1
ATOM 740 O O . GLU A 1 91 ? 27.326 34.057 50.050 1.00 12.46 226 GLU A O 1
ATOM 746 N N . HIS A 1 92 ? 26.932 32.727 48.288 1.00 12.13 227 HIS A N 1
ATOM 747 C CA . HIS A 1 92 ? 28.155 31.958 48.459 1.00 11.26 227 HIS A CA 1
ATOM 748 C C . HIS A 1 92 ? 28.791 31.717 47.105 1.00 12.31 227 HIS A C 1
ATOM 749 O O . HIS A 1 92 ? 28.138 31.864 46.070 1.00 13.44 227 HIS A O 1
ATOM 756 N N . CYS A 1 93 ? 30.069 31.347 47.115 1.00 11.76 228 CYS A N 1
ATOM 757 C CA . CYS A 1 93 ? 30.678 30.716 45.953 1.00 11.05 228 CYS A CA 1
ATOM 758 C C . CYS A 1 93 ? 31.577 29.590 46.441 1.00 11.09 228 CYS A C 1
ATOM 759 O O . CYS A 1 93 ? 31.573 29.257 47.622 1.00 12.87 228 CYS A O 1
ATOM 762 N N . TYR A 1 94 ? 32.313 28.971 45.524 1.00 12.27 229 TYR A N 1
ATOM 763 C CA . TYR A 1 94 ? 33.156 27.838 45.878 1.00 12.89 229 TYR A CA 1
ATOM 764 C C . TYR A 1 94 ? 34.628 28.199 45.747 1.00 11.87 229 TYR A C 1
ATOM 765 O O . TYR A 1 94 ? 34.989 29.185 45.099 1.00 12.31 229 TYR A O 1
ATOM 774 N N . ALA A 1 95 ? 35.473 27.411 46.408 1.00 13.80 230 ALA A N 1
ATOM 775 C CA . ALA A 1 95 ? 36.908 27.579 46.318 1.00 14.18 230 ALA A CA 1
ATOM 776 C C . ALA A 1 95 ? 37.502 26.233 45.947 1.00 13.57 230 ALA A C 1
ATOM 777 O O . ALA A 1 95 ? 36.983 25.207 46.348 1.00 17.22 230 ALA A O 1
ATOM 779 N N . SER A 1 96 ? 38.578 26.247 45.169 1.00 15.79 231 SER A N 1
ATOM 780 C CA . SER A 1 96 ? 39.279 25.020 44.830 1.00 17.03 231 SER A CA 1
ATOM 781 C C . SER A 1 96 ? 40.071 24.515 46.023 1.00 16.73 231 SER A C 1
ATOM 782 O O . SER A 1 96 ? 40.355 25.270 46.946 1.00 17.18 231 SER A O 1
ATOM 785 N N . VAL A 1 97 ? 40.436 23.237 45.996 1.00 17.14 232 VAL A N 1
ATOM 786 C CA . VAL A 1 97 ? 41.290 22.658 47.025 1.00 20.69 232 VAL A CA 1
ATOM 787 C C . VAL A 1 97 ? 42.601 23.438 47.088 1.00 19.40 232 VAL A C 1
ATOM 788 O O . VAL A 1 97 ? 43.136 23.709 48.167 1.00 20.31 232 VAL A O 1
ATOM 792 N N . ARG A 1 98 ? 43.091 23.810 45.915 1.00 19.61 233 ARG A N 1
ATOM 793 C CA . ARG A 1 98 ? 44.316 24.589 45.756 1.00 22.22 233 ARG A CA 1
ATOM 794 C C . ARG A 1 98 ? 44.312 25.910 46.528 1.00 23.55 233 ARG A C 1
ATOM 795 O O . ARG A 1 98 ? 45.300 26.280 47.176 1.00 22.40 233 ARG A O 1
ATOM 803 N N . ASN A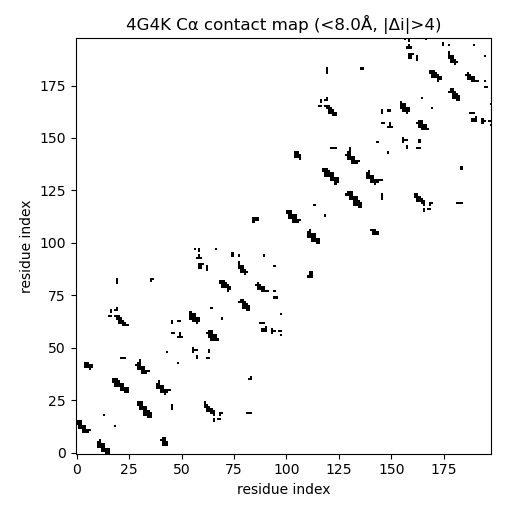 1 99 ? 43.200 26.630 46.451 1.00 20.59 234 ASN A N 1
ATOM 804 C CA . ASN A 1 99 ? 43.191 28.018 46.904 1.00 18.06 234 ASN A CA 1
ATOM 805 C C . ASN A 1 99 ? 42.391 28.330 48.155 1.00 14.98 234 ASN A C 1
ATOM 806 O O . ASN A 1 99 ? 42.472 29.451 48.658 1.00 17.20 234 ASN A O 1
ATOM 811 N N . VAL A 1 100 ? 41.634 27.369 48.668 1.00 16.29 235 VAL A N 1
ATOM 812 C CA . VAL A 1 100 ? 40.696 27.670 49.746 1.00 13.63 235 VAL A CA 1
ATOM 813 C C . VAL A 1 100 ? 41.373 28.241 50.997 1.00 20.54 235 VAL A C 1
ATOM 814 O O . VAL A 1 100 ? 40.872 29.188 51.601 1.00 17.17 235 VAL A O 1
ATOM 818 N N . LYS A 1 101 ? 42.536 27.704 51.349 1.00 20.35 236 LYS A N 1
ATOM 819 C CA . LYS A 1 101 ? 43.208 28.144 52.567 1.00 18.29 236 LYS A CA 1
ATOM 820 C C . LYS A 1 101 ? 43.991 29.436 52.371 1.00 20.06 236 LYS A C 1
ATOM 821 O O . LYS A 1 101 ? 44.480 30.019 53.339 1.00 21.10 236 LYS A O 1
ATOM 827 N N . LYS A 1 102 ? 44.095 29.895 51.129 1.00 17.36 237 LYS A N 1
ATOM 828 C CA . LYS A 1 102 ? 44.835 31.112 50.819 1.00 19.13 237 LYS A CA 1
ATOM 829 C C . LYS A 1 102 ? 43.931 32.342 50.768 1.00 18.54 237 LYS A C 1
ATOM 830 O O . LYS A 1 102 ? 44.419 33.469 50.714 1.00 18.69 237 LYS A O 1
ATOM 836 N N . ILE A 1 103 ? 42.617 32.127 50.774 1.00 15.80 238 ILE A N 1
ATOM 837 C CA . ILE A 1 103 ? 41.683 33.246 50.700 1.00 15.31 238 ILE A CA 1
ATOM 838 C C . ILE A 1 103 ? 41.836 34.097 51.951 1.00 16.74 238 ILE A C 1
ATOM 839 O O . ILE A 1 103 ? 41.873 33.560 53.064 1.00 17.84 238 ILE A O 1
ATOM 845 N N . SER B 1 4 ? 15.362 35.101 41.410 1.00 43.53 139 SER B N 1
ATOM 846 C CA . SER B 1 4 ? 14.898 34.882 42.777 1.00 38.55 139 SER B CA 1
ATOM 847 C C . SER B 1 4 ? 13.727 33.903 42.802 1.00 39.35 139 SER B C 1
ATOM 848 O O . SER B 1 4 ? 13.533 33.168 43.776 1.00 39.51 139 SER B O 1
ATOM 851 N N . VAL B 1 5 ? 12.956 33.892 41.719 1.00 39.58 140 VAL B N 1
ATOM 852 C CA . VAL B 1 5 ? 11.777 33.040 41.613 1.00 37.35 140 VAL B CA 1
ATOM 853 C C . VAL B 1 5 ? 12.160 31.559 41.469 1.00 37.74 140 VAL B C 1
ATOM 854 O O . VAL B 1 5 ? 11.338 30.665 41.694 1.00 36.48 140 VAL B O 1
ATOM 858 N N . GLU B 1 6 ? 13.416 31.304 41.115 1.00 29.47 141 GLU B N 1
ATOM 859 C CA . GLU B 1 6 ? 13.914 29.938 41.003 1.00 21.28 141 GLU B CA 1
ATOM 860 C C . GLU B 1 6 ? 15.071 29.682 41.954 1.00 21.80 141 GLU B C 1
ATOM 861 O O . GLU B 1 6 ? 15.977 28.921 41.647 1.00 20.94 141 GLU B O 1
ATOM 867 N N . THR B 1 7 ? 15.021 30.321 43.115 1.00 21.00 142 THR B N 1
ATOM 868 C CA . THR B 1 7 ? 16.023 30.134 44.142 1.00 19.09 142 THR B CA 1
ATOM 869 C C . THR B 1 7 ? 15.495 29.218 45.233 1.00 14.46 142 THR B C 1
ATOM 870 O O . THR B 1 7 ? 14.346 29.350 45.670 1.00 22.79 142 THR B O 1
ATOM 874 N N . ILE B 1 8 ? 16.314 28.264 45.662 1.00 13.80 143 ILE B N 1
ATOM 875 C CA A ILE B 1 8 ? 15.978 27.391 46.785 0.52 15.81 143 ILE B CA 1
ATOM 876 C CA B ILE B 1 8 ? 15.940 27.453 46.801 0.48 15.82 143 ILE B CA 1
ATOM 877 C C . ILE B 1 8 ? 16.977 27.619 47.898 1.00 13.98 143 ILE B C 1
ATOM 878 O O . ILE B 1 8 ? 18.180 27.557 47.660 1.00 14.03 143 ILE B O 1
ATOM 887 N N . GLU B 1 9 ? 16.482 27.871 49.103 1.00 13.87 144 GLU B N 1
ATOM 888 C CA . GLU B 1 9 ? 17.343 28.045 50.249 1.00 14.49 144 GLU B CA 1
ATOM 889 C C . GLU B 1 9 ? 17.534 26.706 50.936 1.00 14.93 144 GLU B C 1
ATOM 890 O O . GLU B 1 9 ? 16.585 26.142 51.489 1.00 19.03 144 GLU B O 1
ATOM 896 N N . LEU B 1 10 ? 18.749 26.176 50.881 1.00 12.44 145 LEU B N 1
ATOM 897 C CA . LEU B 1 10 ? 19.046 24.919 51.554 1.00 12.98 145 LEU B CA 1
ATOM 898 C C . LEU B 1 10 ? 19.439 25.231 52.987 1.00 13.63 145 LEU B C 1
ATOM 899 O O . LEU B 1 10 ? 20.506 25.798 53.222 1.00 17.72 145 LEU B O 1
ATOM 904 N N . LYS B 1 11 ? 18.578 24.857 53.931 1.00 14.37 146 LYS B N 1
ATOM 905 C CA . LYS B 1 11 ? 18.860 25.090 55.352 1.00 13.62 146 LYS B CA 1
ATOM 906 C C . LYS B 1 11 ? 19.938 24.130 55.874 1.00 17.02 146 LYS B C 1
ATOM 907 O O . LYS B 1 11 ? 19.869 22.912 55.653 1.00 15.40 146 LYS B O 1
ATOM 913 N N . ARG B 1 12 ? 20.927 24.679 56.579 1.00 15.84 147 ARG B N 1
ATOM 914 C CA . ARG B 1 12 ? 22.098 23.906 56.998 1.00 18.59 147 ARG B CA 1
ATOM 915 C C . ARG B 1 12 ? 22.750 24.403 58.287 1.00 16.91 147 ARG B C 1
ATOM 916 O O . ARG B 1 12 ? 23.931 24.724 58.293 1.00 21.79 147 ARG B O 1
ATOM 924 N N . GLY B 1 13 ? 22.018 24.461 59.384 1.00 16.62 148 GLY B N 1
ATOM 925 C CA . GLY B 1 13 ? 22.651 24.889 60.616 1.00 17.38 148 GLY B CA 1
ATOM 926 C C . GLY B 1 13 ? 22.907 26.384 60.658 1.00 17.15 148 GLY B C 1
ATOM 927 O O . GLY B 1 13 ? 21.966 27.163 60.545 1.00 17.71 148 GLY B O 1
ATOM 928 N N . SER B 1 14 ? 24.174 26.780 60.791 1.00 18.70 149 SER B N 1
ATOM 929 C CA A SER B 1 14 ? 24.571 28.188 60.936 0.41 17.99 149 SER B CA 1
ATOM 930 C CA B SER B 1 14 ? 24.506 28.197 60.956 0.59 17.93 149 SER B CA 1
ATOM 931 C C . SER B 1 14 ? 24.311 29.053 59.703 1.00 19.29 149 SER B C 1
ATOM 932 O O . SER B 1 14 ? 24.052 30.244 59.816 1.00 18.38 149 SER B O 1
ATOM 937 N N . ASN B 1 15 ? 24.438 28.456 58.519 1.00 16.02 150 ASN B N 1
ATOM 938 C CA . ASN B 1 15 ? 24.313 29.186 57.255 1.00 18.64 150 ASN B CA 1
ATOM 939 C C . ASN B 1 15 ? 23.414 28.430 56.292 1.00 17.08 150 ASN B C 1
ATOM 940 O O . ASN B 1 15 ? 23.445 27.211 56.248 1.00 26.33 150 ASN B O 1
ATOM 945 N N . SER B 1 16 ? 22.631 29.161 55.510 1.00 14.01 151 SER B N 1
ATOM 946 C CA . SER B 1 16 ? 21.917 28.568 54.382 1.00 15.60 151 SER B CA 1
ATOM 947 C C . SER B 1 16 ? 22.829 28.616 53.166 1.00 12.76 151 SER B C 1
ATOM 948 O O . SER B 1 16 ? 23.780 29.400 53.115 1.00 14.71 151 SER B O 1
ATOM 951 N N . VAL B 1 17 ? 22.535 27.752 52.200 1.00 13.80 152 VAL B N 1
ATOM 952 C CA . VAL B 1 17 ? 23.164 27.800 50.888 1.00 14.63 152 VAL B CA 1
ATOM 953 C C . VAL B 1 17 ? 22.034 28.010 49.892 1.00 13.49 152 VAL B C 1
ATOM 954 O O . VAL B 1 17 ? 21.169 27.156 49.769 1.00 14.85 152 VAL B O 1
ATOM 958 N N . TYR B 1 18 ? 22.030 29.158 49.207 1.00 12.40 153 TYR B N 1
ATOM 959 C CA . TYR B 1 18 ? 20.981 29.474 48.239 1.00 10.32 153 TYR B CA 1
ATOM 960 C C . TYR B 1 18 ? 21.461 29.072 46.856 1.00 13.40 153 TYR B C 1
ATOM 961 O O . TYR B 1 18 ? 22.496 29.555 46.393 1.00 15.15 153 TYR B O 1
ATOM 970 N N . VAL B 1 19 ? 20.707 28.192 46.201 1.00 12.50 154 VAL B N 1
ATOM 971 C CA . VAL B 1 19 ? 21.063 27.748 44.852 1.00 13.21 154 VAL B CA 1
ATOM 972 C C . VAL B 1 19 ? 19.887 27.951 43.898 1.00 14.85 154 VAL B C 1
ATOM 973 O O . VAL B 1 19 ? 18.748 28.114 44.331 1.00 17.19 154 VAL B O 1
ATOM 977 N N . GLN B 1 20 ? 20.169 27.956 42.600 1.00 13.75 155 GLN B N 1
ATOM 978 C CA . GLN B 1 20 ? 19.117 28.029 41.600 1.00 14.74 155 GLN B CA 1
ATOM 979 C C . GLN B 1 20 ? 18.576 26.643 41.269 1.00 14.71 155 GLN B C 1
ATOM 980 O O . GLN B 1 20 ? 19.308 25.663 41.346 1.00 15.71 155 GLN B O 1
ATOM 986 N N . TYR B 1 21 ? 17.297 26.573 40.899 1.00 15.64 156 TYR B N 1
ATOM 987 C CA . TYR B 1 21 ? 16.666 25.286 40.563 1.00 16.40 156 TYR B CA 1
ATOM 988 C C . TYR B 1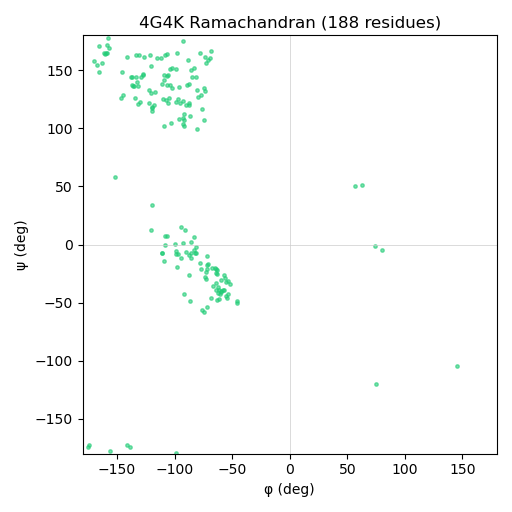 21 ? 17.534 24.438 39.641 1.00 16.98 156 TYR B C 1
ATOM 989 O O . TYR B 1 21 ? 17.745 23.252 39.887 1.00 16.87 156 TYR B O 1
ATOM 998 N N . ASP B 1 22 ? 18.037 25.048 38.576 1.00 16.30 157 ASP B N 1
ATOM 999 C CA . ASP B 1 22 ? 18.714 24.259 37.559 1.00 19.30 157 ASP B CA 1
ATOM 1000 C C . ASP B 1 22 ? 20.190 24.020 37.856 1.00 15.40 157 ASP B C 1
ATOM 1001 O O . ASP B 1 22 ? 20.890 23.373 37.084 1.00 16.69 157 ASP B O 1
ATOM 1006 N N . ASP B 1 23 ? 20.652 24.509 39.005 1.00 16.26 158 ASP B N 1
ATOM 1007 C CA . ASP B 1 23 ? 21.922 24.060 39.563 1.00 16.66 158 ASP B CA 1
ATOM 1008 C C . ASP B 1 23 ? 21.791 22.628 40.103 1.00 14.43 158 ASP B C 1
ATOM 1009 O O . ASP B 1 23 ? 22.793 21.948 40.345 1.00 17.07 158 ASP B O 1
ATOM 1014 N N . ILE B 1 24 ? 20.558 22.180 40.328 1.00 13.75 159 ILE B N 1
ATOM 1015 C CA . ILE B 1 24 ? 20.338 20.893 40.972 1.00 14.07 159 ILE B CA 1
ATOM 1016 C C . ILE B 1 24 ? 20.072 19.807 39.939 1.00 12.61 159 ILE B C 1
ATOM 1017 O O . ILE B 1 24 ? 19.163 19.937 39.115 1.00 14.80 159 ILE B O 1
ATOM 1022 N N . MET B 1 25 ? 20.861 18.737 39.987 1.00 12.31 160 MET B N 1
ATOM 1023 C CA . MET B 1 25 ? 20.591 17.557 39.165 1.00 13.64 160 MET B CA 1
ATOM 1024 C C . MET B 1 25 ? 19.443 16.778 39.785 1.00 12.32 160 MET B C 1
ATOM 1025 O O . MET B 1 25 ? 18.436 16.499 39.133 1.00 11.86 160 MET B O 1
ATOM 1030 N N . PHE B 1 26 ? 19.611 16.393 41.049 1.00 12.25 161 PHE B N 1
ATOM 1031 C CA . PHE B 1 26 ? 18.552 15.704 41.777 1.00 11.43 161 PHE B CA 1
ATOM 1032 C C . PHE B 1 26 ? 18.787 15.844 43.277 1.00 13.16 161 PHE B C 1
ATOM 1033 O O . PHE B 1 26 ? 19.864 16.239 43.692 1.00 11.88 161 PHE B O 1
ATOM 1041 N N . PHE B 1 27 ? 17.760 15.548 44.060 1.00 11.00 162 PHE B N 1
ATOM 1042 C CA . PHE B 1 27 ? 17.862 15.443 45.511 1.00 13.02 162 PHE B CA 1
ATOM 1043 C C . PHE B 1 27 ? 17.814 13.972 45.904 1.00 12.90 162 PHE B C 1
ATOM 1044 O O . PHE B 1 27 ? 17.096 13.188 45.278 1.00 14.73 162 PHE B O 1
ATOM 1052 N N . GLU B 1 28 ? 18.543 13.604 46.961 1.00 14.21 163 GLU B N 1
ATOM 1053 C CA . GLU B 1 28 ? 18.589 12.220 47.437 1.00 12.37 163 GLU B CA 1
ATOM 1054 C C . GLU B 1 28 ? 18.400 12.220 48.943 1.00 15.71 163 GLU B C 1
ATOM 1055 O O . GLU B 1 28 ? 18.922 13.082 49.628 1.00 17.26 163 GLU B O 1
ATOM 1061 N N . SER B 1 29 ? 17.636 11.271 49.461 1.00 17.15 164 SER B N 1
ATOM 1062 C CA . SER B 1 29 ? 17.568 11.128 50.903 1.00 19.46 164 SER B CA 1
ATOM 1063 C C . SER B 1 29 ? 18.796 10.351 51.340 1.00 27.51 164 SER B C 1
ATOM 1064 O O . SER B 1 29 ? 19.144 9.337 50.740 1.00 31.11 164 SER B O 1
ATOM 1067 N N . SER B 1 30 ? 19.469 10.839 52.374 1.00 31.79 165 SER B N 1
ATOM 1068 C CA . SER B 1 30 ? 20.627 10.128 52.894 1.00 39.59 165 SER B CA 1
ATOM 1069 C C . SER B 1 30 ? 20.165 8.907 53.675 1.00 44.58 165 SER B C 1
ATOM 1070 O O . SER B 1 30 ? 19.226 8.987 54.464 1.00 36.80 165 SER B O 1
ATOM 1073 N N . THR B 1 31 ? 20.814 7.772 53.441 1.00 49.15 166 THR B N 1
ATOM 1074 C CA . THR B 1 31 ? 20.541 6.578 54.229 1.00 49.16 166 THR B CA 1
ATOM 1075 C C . THR B 1 31 ? 21.408 6.628 55.484 1.00 48.99 166 THR B C 1
ATOM 1076 O O . THR B 1 31 ? 21.208 5.864 56.429 1.00 54.58 166 THR B O 1
ATOM 1080 N N . LYS B 1 32 ? 22.361 7.556 55.479 1.00 47.02 167 LYS B N 1
ATOM 1081 C CA . LYS B 1 32 ? 23.311 7.728 56.570 1.00 44.40 167 LYS B CA 1
ATOM 1082 C C . LYS B 1 32 ? 22.782 8.657 57.659 1.00 45.45 167 LYS B C 1
ATOM 1083 O O . LYS B 1 32 ? 23.187 8.559 58.819 1.00 46.61 167 LYS B O 1
ATOM 1089 N N . SER B 1 33 ? 21.888 9.566 57.282 1.00 44.58 168 SER B N 1
ATOM 1090 C CA . SER B 1 33 ? 21.275 10.473 58.244 1.00 41.14 168 SER B CA 1
ATOM 1091 C C . SER B 1 33 ? 19.940 10.965 57.719 1.00 40.49 168 SER B C 1
ATOM 1092 O O . SER B 1 33 ? 19.508 10.572 56.639 1.00 34.58 168 SER B O 1
ATOM 1095 N N . HIS B 1 34 ? 19.299 11.836 58.488 1.00 31.52 169 HIS B N 1
ATOM 1096 C CA . HIS B 1 34 ? 18.006 12.408 58.128 1.00 33.08 169 HIS B CA 1
ATOM 1097 C C . HIS B 1 34 ? 18.161 13.601 57.188 1.00 32.10 169 HIS B C 1
ATOM 1098 O O . HIS B 1 34 ? 17.177 14.182 56.727 1.00 29.57 169 HIS B O 1
ATOM 1105 N N . ARG B 1 35 ? 19.400 13.985 56.922 1.00 29.99 170 ARG B N 1
ATOM 1106 C CA . ARG B 1 35 ? 19.632 15.081 55.996 1.00 20.10 170 ARG B CA 1
ATOM 1107 C C . ARG B 1 35 ? 19.349 14.597 54.571 1.00 26.49 170 ARG B C 1
ATOM 1108 O O . ARG B 1 35 ? 19.383 13.396 54.302 1.00 30.94 170 ARG B O 1
ATOM 1116 N N . LEU B 1 36 ? 19.035 15.531 53.676 1.00 17.23 171 LEU B N 1
ATOM 1117 C CA . LEU B 1 36 ? 18.966 15.238 52.241 1.00 15.67 171 LEU B CA 1
ATOM 1118 C C . LEU B 1 36 ? 20.268 15.668 51.585 1.00 15.44 171 LEU B C 1
ATOM 1119 O O . LEU B 1 36 ? 21.049 16.428 52.160 1.00 16.68 171 LEU B O 1
ATOM 1124 N N . ILE B 1 37 ? 20.489 15.197 50.360 1.00 15.49 172 ILE B N 1
ATOM 1125 C CA . ILE B 1 37 ? 21.680 15.561 49.608 1.00 12.32 172 ILE B CA 1
ATOM 1126 C C . ILE B 1 37 ? 21.260 16.193 48.291 1.00 13.70 172 ILE B C 1
ATOM 1127 O O . ILE B 1 37 ? 20.521 15.588 47.525 1.00 15.20 172 ILE B O 1
ATOM 1132 N N . ALA B 1 38 ? 21.690 17.430 48.066 1.00 11.93 173 ALA B N 1
ATOM 1133 C CA . ALA B 1 38 ? 21.492 18.094 46.785 1.00 12.36 173 ALA B CA 1
ATOM 1134 C C . ALA B 1 38 ? 22.683 17.779 45.908 1.00 13.21 173 ALA B C 1
ATOM 1135 O O . ALA B 1 38 ? 23.812 18.072 46.267 1.00 13.89 173 ALA B O 1
ATOM 1137 N N . HIS B 1 39 ? 22.426 17.150 44.766 1.00 11.99 174 HIS B N 1
ATOM 1138 C CA . HIS B 1 39 ? 23.479 16.852 43.813 1.00 12.67 174 HIS B CA 1
ATOM 1139 C C . HIS B 1 39 ? 23.567 17.983 42.808 1.00 13.21 174 HIS B C 1
ATOM 1140 O O . HIS B 1 39 ? 22.667 18.154 41.980 1.00 14.52 174 HIS B O 1
ATOM 1147 N N . LEU B 1 40 ? 24.632 18.770 42.894 1.00 12.51 175 LEU B N 1
ATOM 1148 C CA . LEU B 1 40 ? 24.835 19.881 41.983 1.00 14.62 175 LEU B CA 1
ATOM 1149 C C . LEU B 1 40 ? 25.798 19.435 40.894 1.00 17.38 175 LEU B C 1
ATOM 1150 O O . LEU B 1 40 ? 26.250 18.297 40.899 1.00 17.67 175 LEU B O 1
ATOM 1155 N N . ASP B 1 41 ? 26.119 20.337 39.973 1.00 19.20 176 ASP B N 1
ATOM 1156 C CA A ASP B 1 41 ? 26.961 19.975 38.845 0.62 21.72 176 ASP B CA 1
ATOM 1157 C CA B ASP B 1 41 ? 26.993 20.024 38.843 0.38 21.74 176 ASP B CA 1
ATOM 1158 C C . ASP B 1 41 ? 28.274 19.316 39.260 1.00 21.27 176 ASP B C 1
ATOM 1159 O O . ASP B 1 41 ? 28.583 18.226 38.783 1.00 22.75 176 ASP B O 1
ATOM 1168 N N . ASN B 1 42 ? 29.036 19.949 40.156 1.00 21.03 177 ASN B N 1
ATOM 1169 C CA . ASN B 1 42 ? 30.325 19.370 40.542 1.00 26.18 177 ASN B CA 1
ATOM 1170 C C . ASN B 1 42 ? 30.503 19.035 42.019 1.00 19.27 177 ASN B C 1
ATOM 1171 O O . ASN B 1 42 ? 31.610 18.743 42.464 1.00 25.34 177 ASN B O 1
ATOM 1176 N N . ARG B 1 43 ? 29.417 19.047 42.782 1.00 18.01 178 ARG B N 1
ATOM 1177 C CA . ARG B 1 43 ? 29.513 18.707 44.192 1.00 19.07 178 ARG B CA 1
ATOM 1178 C C . ARG B 1 43 ? 28.161 18.332 44.767 1.00 18.32 178 ARG B C 1
ATOM 1179 O O . ARG B 1 43 ? 27.121 18.579 44.157 1.00 17.05 178 ARG B O 1
ATOM 1187 N N . GLN B 1 44 ? 28.192 17.715 45.941 1.00 15.02 179 GLN B N 1
ATOM 1188 C CA . GLN B 1 44 ? 26.996 17.428 46.714 1.00 17.02 179 GLN B CA 1
ATOM 1189 C C . GLN B 1 44 ? 26.972 18.322 47.940 1.00 18.95 179 GLN B C 1
ATOM 1190 O O . GLN B 1 44 ? 28.024 18.648 48.492 1.00 20.45 179 GLN B O 1
ATOM 1196 N N . ILE B 1 45 ? 25.776 18.734 48.350 1.00 14.30 180 ILE B N 1
ATOM 1197 C CA . ILE B 1 45 ? 25.606 19.549 49.552 1.00 16.00 180 ILE B CA 1
ATOM 1198 C C . ILE B 1 45 ? 24.504 18.947 50.393 1.00 15.59 180 ILE B C 1
ATOM 1199 O O . ILE B 1 45 ? 23.375 18.813 49.919 1.00 15.53 180 ILE B O 1
ATOM 1204 N N . GLU B 1 46 ? 24.817 18.570 51.636 1.00 15.94 181 GLU B N 1
ATOM 1205 C CA . GLU B 1 46 ? 23.805 18.014 52.528 1.00 14.59 181 GLU B CA 1
ATOM 1206 C C . GLU B 1 46 ? 23.061 19.132 53.226 1.00 17.72 181 GLU B C 1
ATOM 1207 O O . GLU B 1 46 ? 23.649 20.161 53.544 1.00 17.61 181 GLU B O 1
ATOM 1213 N N . PHE B 1 47 ? 21.770 18.937 53.445 1.00 14.18 182 PHE B N 1
ATOM 1214 C CA . PHE B 1 47 ? 20.941 19.987 54.040 1.00 15.29 182 PHE B CA 1
ATOM 1215 C C . PHE B 1 47 ? 19.704 19.374 54.685 1.00 15.11 182 PHE B C 1
ATOM 1216 O O . PHE B 1 47 ? 19.490 18.162 54.613 1.00 15.88 182 PHE B O 1
ATOM 1224 N N . TYR B 1 48 ? 18.887 20.218 55.301 1.00 13.68 183 TYR B N 1
ATOM 1225 C CA . TYR B 1 48 ? 17.685 19.754 55.983 1.00 14.67 183 TYR B CA 1
ATOM 1226 C C . TYR B 1 48 ? 16.448 20.086 55.179 1.00 18.12 183 TYR B C 1
ATOM 1227 O O . TYR B 1 48 ? 16.172 21.250 54.906 1.00 18.22 183 TYR B O 1
ATOM 1236 N N . GLY B 1 49 ? 15.678 19.068 54.821 1.00 16.22 184 GLY B N 1
ATOM 1237 C CA . GLY B 1 49 ? 14.475 19.301 54.046 1.00 16.47 184 GLY B CA 1
ATOM 1238 C C . GLY B 1 49 ? 13.723 18.006 53.887 1.00 19.69 184 GLY B C 1
ATOM 1239 O O . GLY B 1 49 ? 14.069 16.998 54.506 1.00 20.68 184 GLY B O 1
ATOM 1240 N N . ASN B 1 50 ? 12.684 18.025 53.067 1.00 20.72 185 ASN B N 1
ATOM 1241 C CA . ASN B 1 50 ? 12.019 16.774 52.738 1.00 20.89 185 ASN B CA 1
ATOM 1242 C C . ASN B 1 50 ? 11.669 16.674 51.266 1.00 16.81 185 ASN B C 1
ATOM 1243 O O . ASN B 1 50 ? 11.322 17.669 50.623 1.00 18.32 185 ASN B O 1
ATOM 1248 N N . LEU B 1 51 ? 11.770 15.457 50.749 1.00 18.11 186 LEU B N 1
ATOM 1249 C CA . LEU B 1 51 ? 11.606 15.191 49.321 1.00 17.41 186 LEU B CA 1
ATOM 1250 C C . LEU B 1 51 ? 10.239 15.606 48.789 1.00 18.42 186 LEU B C 1
ATOM 1251 O O . LEU B 1 51 ? 10.145 16.164 47.700 1.00 16.47 186 LEU B O 1
ATOM 1256 N N . LYS B 1 52 ? 9.179 15.348 49.552 1.00 18.82 187 LYS B N 1
ATOM 1257 C CA . LYS B 1 52 ? 7.841 15.672 49.069 1.00 17.53 187 LYS B CA 1
ATOM 1258 C C . LYS B 1 52 ? 7.673 17.164 48.805 1.00 16.93 187 LYS B C 1
ATOM 1259 O O . LYS B 1 52 ? 7.180 17.559 47.746 1.00 20.20 187 LYS B O 1
ATOM 1265 N N . GLU B 1 53 ? 8.097 18.004 49.750 1.00 17.56 188 GLU B N 1
ATOM 1266 C CA . GLU B 1 53 ? 7.986 19.445 49.552 1.00 16.29 188 GLU B CA 1
ATOM 1267 C C . GLU B 1 53 ? 8.814 19.902 48.367 1.00 17.30 188 GLU B C 1
ATOM 1268 O O . GLU B 1 53 ? 8.368 20.723 47.569 1.00 18.60 188 GLU B O 1
ATOM 1274 N N . LEU B 1 54 ? 10.022 19.359 48.247 1.00 18.38 189 LEU B N 1
ATOM 1275 C CA . LEU B 1 54 ? 10.879 19.719 47.127 1.00 16.49 189 LEU B CA 1
ATOM 1276 C C . LEU B 1 54 ? 10.241 19.350 45.795 1.00 16.57 189 LEU B C 1
ATOM 1277 O O . LEU B 1 54 ? 10.334 20.109 44.817 1.00 19.10 189 LEU B O 1
ATOM 1282 N N . SER B 1 55 ? 9.584 18.196 45.751 1.00 16.91 190 SER B N 1
ATOM 1283 C CA . SER B 1 55 ? 8.948 17.751 44.520 1.00 19.53 190 SER B CA 1
ATOM 1284 C C . SER B 1 55 ? 7.780 18.661 44.154 1.00 20.69 190 SER B C 1
ATOM 1285 O O . SER B 1 55 ? 7.357 18.708 43.001 1.00 24.45 190 SER B O 1
ATOM 1288 N N . GLN B 1 56 ? 7.271 19.397 45.135 1.00 19.81 191 GLN B N 1
ATOM 1289 C CA . GLN B 1 56 ? 6.117 20.262 44.919 1.00 19.58 191 GLN B CA 1
ATOM 1290 C C . GLN B 1 56 ? 6.500 21.681 44.478 1.00 22.44 191 GLN B C 1
ATOM 1291 O O . GLN B 1 56 ? 5.636 22.480 44.110 1.00 21.92 191 GLN B O 1
ATOM 1297 N N . LEU B 1 57 ? 7.794 21.980 44.470 1.00 21.29 192 LEU B N 1
ATOM 1298 C CA . LEU B 1 57 ? 8.259 23.338 44.184 1.00 19.14 192 LEU B CA 1
ATOM 1299 C C . LEU B 1 57 ? 7.995 23.821 42.770 1.00 19.78 192 LEU B C 1
ATOM 1300 O O . LEU B 1 57 ? 7.755 25.002 42.555 1.00 20.30 192 LEU B O 1
ATOM 1305 N N . ASP B 1 58 ? 8.088 22.918 41.799 1.00 18.39 193 ASP B N 1
ATOM 1306 C CA . ASP B 1 58 ? 8.012 23.301 40.402 1.00 22.01 193 ASP B CA 1
ATOM 1307 C C . ASP B 1 58 ? 7.731 22.038 39.605 1.00 17.43 19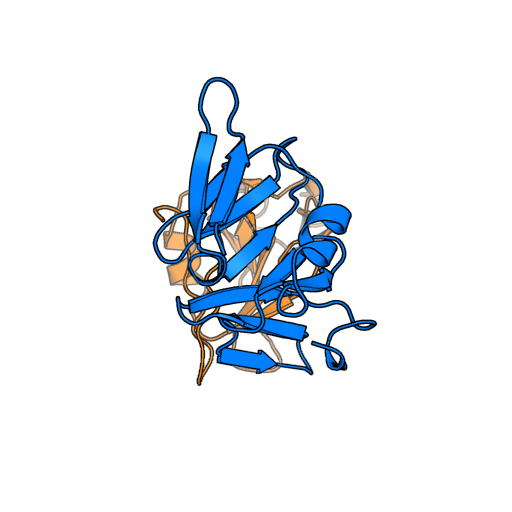3 ASP B C 1
ATOM 1308 O O . ASP B 1 58 ? 8.041 20.939 40.063 1.00 19.83 193 ASP B O 1
ATOM 1313 N N . ASP B 1 59 ? 7.146 22.194 38.422 1.00 22.03 194 ASP B N 1
ATOM 1314 C CA . ASP B 1 59 ? 6.808 21.047 37.582 1.00 21.53 194 ASP B CA 1
ATOM 1315 C C . ASP B 1 59 ? 8.041 20.269 37.130 1.00 22.92 194 ASP B C 1
ATOM 1316 O O . ASP B 1 59 ? 7.939 19.100 36.761 1.00 22.56 194 ASP B O 1
ATOM 1321 N N . ARG B 1 60 ? 9.201 20.916 37.134 1.00 17.84 195 ARG B N 1
ATOM 1322 C CA . ARG B 1 60 ? 10.418 20.248 36.671 1.00 16.73 195 ARG B CA 1
ATOM 1323 C C . ARG B 1 60 ? 10.916 19.199 37.662 1.00 18.50 195 ARG B C 1
ATOM 1324 O O . ARG B 1 60 ? 11.636 18.261 37.293 1.00 16.09 195 ARG B O 1
ATOM 1332 N N . PHE B 1 61 ? 10.538 19.345 38.927 1.00 17.69 196 PHE B N 1
ATOM 1333 C CA . PHE B 1 61 ? 10.962 18.390 39.935 1.00 15.29 196 PHE B CA 1
ATOM 1334 C C . PHE B 1 61 ? 9.984 17.231 39.992 1.00 22.10 196 PHE B C 1
ATOM 1335 O O . PHE B 1 61 ? 8.770 17.428 39.918 1.00 23.70 196 PHE B O 1
ATOM 1343 N N . PHE B 1 62 ? 10.510 16.018 40.106 1.00 15.85 197 PHE B N 1
ATOM 1344 C CA . PHE B 1 62 ? 9.659 14.835 40.052 1.00 16.05 197 PHE B CA 1
ATOM 1345 C C . PHE B 1 62 ? 10.167 13.739 40.978 1.00 14.81 197 PHE B C 1
ATOM 1346 O O . PHE B 1 62 ? 11.340 13.373 40.941 1.00 16.78 197 PHE B O 1
ATOM 1354 N N . ARG B 1 63 ? 9.283 13.220 41.825 1.00 14.50 198 ARG B N 1
ATOM 1355 C CA . ARG B 1 63 ? 9.629 12.117 42.717 1.00 16.51 198 ARG B CA 1
ATOM 1356 C C . ARG B 1 63 ? 9.562 10.807 41.934 1.00 19.79 198 ARG B C 1
ATOM 1357 O O . ARG B 1 63 ? 8.479 10.267 41.724 1.00 20.71 198 ARG B O 1
ATOM 1365 N N . CYS B 1 64 ? 10.712 10.307 41.494 1.00 16.80 199 CYS B N 1
ATOM 1366 C CA . CYS B 1 64 ? 10.742 9.133 40.622 1.00 14.86 199 CYS B CA 1
ATOM 1367 C C . CYS B 1 64 ? 11.068 7.847 41.384 1.00 16.67 199 CYS B C 1
ATOM 1368 O O . CYS B 1 64 ? 11.120 6.765 40.794 1.00 18.39 199 CYS B O 1
ATOM 1371 N N . HIS B 1 65 ? 11.257 7.967 42.694 1.00 16.97 200 HIS B N 1
ATOM 1372 C CA . HIS B 1 65 ? 11.753 6.876 43.513 1.00 16.74 200 HIS B CA 1
ATOM 1373 C C . HIS B 1 65 ? 11.583 7.320 44.951 1.00 21.26 200 HIS B C 1
ATOM 1374 O O . HIS B 1 65 ? 11.490 8.514 45.237 1.00 16.95 200 HIS B O 1
ATOM 1381 N N . ASN B 1 66 ? 11.540 6.372 45.874 1.00 21.81 201 ASN B N 1
ATOM 1382 C CA . ASN B 1 66 ? 11.421 6.752 47.272 1.00 22.09 201 ASN B CA 1
ATOM 1383 C C . ASN B 1 66 ? 12.591 7.627 47.740 1.00 21.74 201 ASN B C 1
ATOM 1384 O O . ASN B 1 66 ? 12.416 8.494 48.594 1.00 20.37 201 ASN B O 1
ATOM 1389 N N . SER B 1 67 ? 13.768 7.418 47.151 1.00 17.91 202 SER B N 1
ATOM 1390 C CA . SER B 1 67 ? 14.976 8.125 47.566 1.00 18.62 202 SER B CA 1
ATOM 1391 C C . SER B 1 67 ? 15.333 9.353 46.737 1.00 17.95 202 SER B C 1
ATOM 1392 O O . SER B 1 67 ? 16.270 10.064 47.086 1.00 16.26 202 SER B O 1
ATOM 1395 N N . PHE B 1 68 ? 14.635 9.587 45.627 1.00 17.18 203 PHE B N 1
ATOM 1396 C CA . PHE B 1 68 ? 15.095 10.602 44.680 1.00 14.02 203 PHE B CA 1
ATOM 1397 C C . PHE B 1 68 ? 14.007 11.532 44.157 1.00 15.61 203 PHE B C 1
ATOM 1398 O O . PHE B 1 68 ? 12.922 11.086 43.782 1.00 15.86 203 PHE B O 1
ATOM 1406 N N . VAL B 1 69 ? 14.322 12.825 44.105 1.00 13.45 204 VAL B N 1
ATOM 1407 C CA . VAL B 1 69 ? 13.509 13.806 43.400 1.00 13.11 204 VAL B CA 1
ATOM 1408 C C . VAL B 1 69 ? 14.411 14.388 42.329 1.00 13.30 204 VAL B C 1
ATOM 1409 O O . VAL B 1 69 ? 15.438 14.983 42.625 1.00 12.41 204 VAL B O 1
ATOM 1413 N N . VAL B 1 70 ? 14.047 14.195 41.065 1.00 12.15 205 VAL B N 1
ATOM 1414 C CA . VAL B 1 70 ? 14.926 14.628 39.985 1.00 11.92 205 VAL B CA 1
ATOM 1415 C C . VAL B 1 70 ? 14.509 15.968 39.394 1.00 13.13 205 VAL B C 1
ATOM 1416 O O . VAL B 1 70 ? 13.325 16.334 39.418 1.00 15.39 205 VAL B O 1
ATOM 1420 N N . ASN B 1 71 ? 15.484 16.713 38.882 1.00 11.58 206 ASN B N 1
ATOM 1421 C CA . ASN B 1 71 ? 15.181 17.884 38.076 1.00 10.40 206 ASN B CA 1
ATOM 1422 C C . ASN B 1 71 ? 15.126 17.469 36.605 1.00 11.17 206 ASN B C 1
ATOM 1423 O O . ASN B 1 71 ? 16.156 17.183 35.990 1.00 12.27 206 ASN B O 1
ATOM 1428 N N . ARG B 1 72 ? 13.917 17.431 36.050 1.00 11.49 207 ARG B N 1
ATOM 1429 C CA . ARG B 1 72 ? 13.744 17.061 34.642 1.00 11.46 207 ARG B CA 1
ATOM 1430 C C . ARG B 1 72 ? 14.621 17.856 33.681 1.00 14.00 207 ARG B C 1
ATOM 1431 O O . ARG B 1 72 ? 15.069 17.316 32.660 1.00 14.66 207 ARG B O 1
ATOM 1439 N N . HIS B 1 73 ? 14.871 19.132 33.984 1.00 11.88 208 HIS B N 1
ATOM 1440 C CA . HIS B 1 73 ? 15.670 19.966 33.081 1.00 12.90 208 HIS B CA 1
ATOM 1441 C C . HIS B 1 73 ? 17.095 19.441 32.938 1.00 16.02 208 HIS B C 1
ATOM 1442 O O . HIS B 1 73 ? 17.761 19.703 31.936 1.00 17.52 208 HIS B O 1
ATOM 1449 N N . ASN B 1 74 ? 17.573 18.713 33.948 1.00 12.39 209 ASN B N 1
ATOM 1450 C CA . ASN B 1 74 ? 18.961 18.268 33.960 1.00 11.76 209 ASN B CA 1
ATOM 1451 C C . ASN B 1 74 ? 19.148 16.782 33.679 1.00 12.83 209 ASN B C 1
ATOM 1452 O O . ASN B 1 74 ? 20.247 16.256 33.776 1.00 14.36 209 ASN B O 1
ATOM 1457 N N . ILE B 1 75 ? 18.062 16.115 33.321 1.00 12.76 210 ILE B N 1
ATOM 1458 C CA . ILE B 1 75 ? 18.142 14.730 32.875 1.00 10.17 210 ILE B CA 1
ATOM 1459 C C . ILE B 1 75 ? 18.660 14.687 31.444 1.00 14.01 210 ILE B C 1
ATOM 1460 O O . ILE B 1 75 ? 18.157 15.398 30.574 1.00 15.38 210 ILE B O 1
ATOM 1465 N N . GLU B 1 76 ? 19.686 13.874 31.216 1.00 13.23 211 GLU B N 1
ATOM 1466 C CA . GLU B 1 76 ? 20.222 13.703 29.865 1.00 16.88 211 GLU B CA 1
ATOM 1467 C C . GLU B 1 76 ? 19.461 12.621 29.102 1.00 13.99 211 GLU B C 1
ATOM 1468 O O . GLU B 1 76 ? 19.052 12.815 27.944 1.00 15.48 211 GLU B O 1
ATOM 1474 N N . SER B 1 77 ? 19.286 11.476 29.746 1.00 15.12 212 SER B N 1
ATOM 1475 C CA . SER B 1 77 ? 18.574 10.367 29.133 1.00 16.77 212 SER B CA 1
ATOM 1476 C C . SER B 1 77 ? 18.062 9.428 30.201 1.00 16.17 212 SER B C 1
ATOM 1477 O O . SER B 1 77 ? 18.386 9.573 31.387 1.00 17.36 212 SER B O 1
ATOM 1480 N N . ILE B 1 78 ? 17.255 8.460 29.784 1.00 16.38 213 ILE B N 1
ATOM 1481 C CA . ILE B 1 78 ? 16.636 7.521 30.705 1.00 15.23 213 ILE B CA 1
ATOM 1482 C C . ILE B 1 78 ? 16.726 6.128 30.102 1.00 21.47 213 ILE B C 1
ATOM 1483 O O . ILE B 1 78 ? 16.523 5.952 28.905 1.00 20.04 213 ILE B O 1
ATOM 1488 N N . ASP B 1 79 ? 17.063 5.149 30.932 1.00 21.02 214 ASP B N 1
ATOM 1489 C CA . ASP B 1 79 ? 16.971 3.746 30.538 1.00 21.62 214 ASP B CA 1
ATOM 1490 C C . ASP B 1 79 ? 15.815 3.164 31.327 1.00 21.39 214 ASP B C 1
ATOM 1491 O O . ASP B 1 79 ? 15.952 2.873 32.513 1.00 21.00 214 ASP B O 1
ATOM 1496 N N . SER B 1 80 ? 14.666 2.997 30.681 1.00 20.78 215 SER B N 1
ATOM 1497 C CA . SER B 1 80 ? 13.479 2.573 31.409 1.00 21.13 215 SER B CA 1
ATOM 1498 C C . SER B 1 80 ? 13.536 1.100 31.814 1.00 26.63 215 SER B C 1
ATOM 1499 O O . SER B 1 80 ? 12.951 0.698 32.818 1.00 27.76 215 SER B O 1
ATOM 1502 N N . LYS B 1 81 ? 14.257 0.305 31.035 1.00 23.67 216 LYS B N 1
ATOM 1503 C CA . LYS B 1 81 ? 14.403 -1.117 31.326 1.00 24.90 216 LYS B CA 1
ATOM 1504 C C . LYS B 1 81 ? 15.239 -1.333 32.585 1.00 23.99 216 LYS B C 1
ATOM 1505 O O . LYS B 1 81 ? 14.867 -2.113 33.462 1.00 24.31 216 LYS B O 1
ATOM 1511 N N . GLU B 1 82 ? 16.362 -0.623 32.670 1.00 22.55 217 GLU B N 1
ATOM 1512 C CA . GLU B 1 82 ? 17.264 -0.725 33.818 1.00 21.48 217 GLU B CA 1
ATOM 1513 C C . GLU B 1 82 ? 16.860 0.226 34.931 1.00 19.55 217 GLU B C 1
ATOM 1514 O O . GLU B 1 82 ? 17.408 0.172 36.033 1.00 21.00 217 GLU B O 1
ATOM 1520 N N . ARG B 1 83 ? 15.908 1.101 34.626 1.00 19.04 218 ARG B N 1
ATOM 1521 C CA . ARG B 1 83 ? 15.415 2.092 35.578 1.00 23.13 218 ARG B CA 1
ATOM 1522 C C . ARG B 1 83 ? 16.545 2.972 36.111 1.00 19.96 218 ARG B C 1
ATOM 1523 O O . ARG B 1 83 ? 16.703 3.148 37.327 1.00 20.34 218 ARG B O 1
ATOM 1531 N N . ILE B 1 84 ? 17.331 3.512 35.188 1.00 19.23 219 ILE B N 1
ATOM 1532 C CA . ILE B 1 84 ? 18.434 4.408 35.511 1.00 17.26 219 ILE B CA 1
ATOM 1533 C C . ILE B 1 84 ? 18.182 5.745 34.825 1.00 18.67 219 ILE B C 1
ATOM 1534 O O . ILE B 1 84 ? 17.869 5.796 33.634 1.00 20.18 219 ILE B O 1
ATOM 1539 N N . VAL B 1 85 ? 18.286 6.824 35.592 1.00 14.38 220 VAL B N 1
ATOM 1540 C CA . VAL B 1 85 ? 18.143 8.171 35.072 1.00 14.21 220 VAL B CA 1
ATOM 1541 C C . VAL B 1 85 ? 19.536 8.775 35.009 1.00 14.19 220 VAL B C 1
ATOM 1542 O O . VAL B 1 85 ? 20.247 8.779 36.016 1.00 14.25 220 VAL B O 1
ATOM 1546 N N . TYR B 1 86 ? 19.933 9.274 33.843 1.00 13.27 221 TYR B N 1
ATOM 1547 C CA . TYR B 1 86 ? 21.256 9.871 33.647 1.00 13.60 221 TYR B CA 1
ATOM 1548 C C . TYR B 1 86 ? 21.160 11.389 33.603 1.00 15.09 221 TYR B C 1
ATOM 1549 O O . TYR B 1 86 ? 20.261 11.941 32.959 1.00 15.78 221 TYR B O 1
ATOM 1558 N N . PHE B 1 87 ? 22.095 12.065 34.270 1.00 14.82 222 PHE B N 1
ATOM 1559 C CA . PHE B 1 87 ? 22.090 13.526 34.315 1.00 12.44 222 PHE B CA 1
ATOM 1560 C C . PHE B 1 87 ? 23.171 14.173 33.467 1.00 14.11 222 PHE B C 1
ATOM 1561 O O . PHE B 1 87 ? 24.130 13.512 33.032 1.00 16.09 222 PHE B O 1
ATOM 1569 N N . LYS B 1 88 ? 23.006 15.467 33.220 1.00 14.65 223 LYS B N 1
ATOM 1570 C CA . LYS B 1 88 ? 23.905 16.187 32.320 1.00 14.75 223 LYS B CA 1
ATOM 1571 C C . LYS B 1 88 ? 25.344 16.263 32.824 1.00 19.20 223 LYS B C 1
ATOM 1572 O O . LYS B 1 88 ? 26.265 16.458 32.031 1.00 19.67 223 LYS B O 1
ATOM 1578 N N . ASN B 1 89 ? 25.536 16.078 34.132 1.00 15.44 224 ASN B N 1
ATOM 1579 C CA . ASN B 1 89 ? 26.875 16.045 34.727 1.00 14.85 224 ASN B CA 1
ATOM 1580 C C . ASN B 1 89 ? 27.429 14.622 34.873 1.00 15.36 224 ASN B C 1
ATOM 1581 O O . ASN B 1 89 ? 28.412 14.407 35.591 1.00 17.28 224 ASN B O 1
ATOM 1586 N N . LYS B 1 90 ? 26.797 13.676 34.179 1.00 17.69 225 LYS B N 1
ATOM 1587 C CA . LYS B 1 90 ? 27.175 12.252 34.177 1.00 18.21 225 LYS B CA 1
ATOM 1588 C C . LYS B 1 90 ? 26.818 11.462 35.454 1.00 17.13 225 LYS B C 1
ATOM 1589 O O . LYS B 1 90 ? 27.065 10.252 35.527 1.00 17.46 225 LYS B O 1
ATOM 1595 N N . GLU B 1 91 ? 26.238 12.113 36.460 1.00 14.25 226 GLU B N 1
ATOM 1596 C CA . GLU B 1 91 ? 25.662 11.347 37.556 1.00 12.59 226 GLU B CA 1
ATOM 1597 C C . GLU B 1 91 ? 24.429 10.566 37.112 1.00 13.63 226 GLU B C 1
ATOM 1598 O O . GLU B 1 91 ? 23.865 10.813 36.050 1.00 14.29 226 GLU B O 1
ATOM 1604 N N . HIS B 1 92 ? 24.001 9.628 37.945 1.00 15.26 227 HIS B N 1
ATOM 1605 C CA . HIS B 1 92 ? 22.772 8.898 37.688 1.00 12.68 227 HIS B CA 1
ATOM 1606 C C . HIS B 1 92 ? 22.032 8.671 38.994 1.00 15.44 227 HIS B C 1
ATOM 1607 O O . HIS B 1 92 ? 22.610 8.772 40.083 1.00 15.05 227 HIS B O 1
ATOM 1614 N N . CYS B 1 93 ? 20.745 8.372 38.893 1.00 13.73 228 CYS B N 1
ATOM 1615 C CA . CYS B 1 93 ? 20.027 7.824 40.035 1.00 15.64 228 CYS B CA 1
ATOM 1616 C C . CYS B 1 93 ? 19.071 6.777 39.497 1.00 16.06 228 CYS B C 1
ATOM 1617 O O . CYS B 1 93 ? 19.129 6.433 38.311 1.00 15.75 228 CYS B O 1
ATOM 1620 N N . TYR B 1 94 ? 18.210 6.255 40.357 1.00 15.12 229 TYR B N 1
ATOM 1621 C CA . TYR B 1 94 ? 17.309 5.189 39.943 1.00 17.95 229 TYR B CA 1
ATOM 1622 C C . TYR B 1 94 ? 15.866 5.630 39.997 1.00 16.48 229 TYR B C 1
ATOM 1623 O O . TYR B 1 94 ? 15.527 6.617 40.653 1.00 17.78 229 TYR B O 1
ATOM 1632 N N . ALA B 1 95 ? 15.015 4.903 39.280 1.00 18.65 230 ALA B N 1
ATOM 1633 C CA . ALA B 1 95 ? 13.588 5.166 39.302 1.00 19.79 230 ALA B CA 1
ATOM 1634 C C . ALA B 1 95 ? 12.841 3.886 39.623 1.00 22.60 230 ALA B C 1
ATOM 1635 O O . ALA B 1 95 ? 13.265 2.795 39.253 1.00 25.26 230 ALA B O 1
ATOM 1637 N N . SER B 1 96 ? 11.731 4.021 40.329 1.00 21.43 231 SER B N 1
ATOM 1638 C CA . SER B 1 96 ? 10.912 2.866 40.657 1.00 23.39 231 SER B CA 1
ATOM 1639 C C . SER B 1 96 ? 10.220 2.368 39.404 1.00 26.38 231 SER B C 1
ATOM 1640 O O . SER B 1 96 ? 10.055 3.114 38.444 1.00 25.17 231 SER B O 1
ATOM 1643 N N . VAL B 1 97 ? 9.806 1.106 39.420 1.00 25.57 232 VAL B N 1
ATOM 1644 C CA . VAL B 1 97 ? 9.047 0.542 38.311 1.00 29.25 232 VAL B CA 1
ATOM 1645 C C . VAL B 1 97 ? 7.818 1.391 37.973 1.00 26.07 232 VAL B C 1
ATOM 1646 O O . VAL B 1 97 ? 7.519 1.650 36.804 1.00 27.75 232 VAL B O 1
ATOM 1650 N N . ARG B 1 98 ? 7.123 1.853 39.002 1.00 33.85 233 ARG B N 1
ATOM 1651 C CA . ARG B 1 98 ? 5.878 2.574 38.780 1.00 32.76 233 ARG B CA 1
ATOM 1652 C C . ARG B 1 98 ? 6.063 4.021 38.311 1.00 33.46 233 ARG B C 1
ATOM 1653 O O . ARG B 1 98 ? 5.150 4.599 37.727 1.00 37.10 233 ARG B O 1
ATOM 1661 N N . ASN B 1 99 ? 7.235 4.604 38.553 1.00 30.60 234 ASN B N 1
ATOM 1662 C CA . ASN B 1 99 ? 7.452 6.010 38.195 1.00 26.82 234 ASN B CA 1
ATOM 1663 C C . ASN B 1 99 ? 8.389 6.285 37.017 1.00 21.83 234 ASN B C 1
ATOM 1664 O O . ASN B 1 99 ? 8.425 7.401 36.481 1.00 21.26 234 ASN B O 1
ATOM 1669 N N . VAL B 1 100 ? 9.146 5.281 36.598 1.00 22.95 235 VAL B N 1
ATOM 1670 C CA . VAL B 1 100 ? 10.118 5.508 35.536 1.00 20.75 235 VAL B CA 1
ATOM 1671 C C . VAL B 1 100 ? 9.474 6.047 34.239 1.00 25.36 235 VAL B C 1
ATOM 1672 O O . VAL B 1 100 ? 10.012 6.950 33.599 1.00 22.71 235 VAL B O 1
ATOM 1676 N N . LYS B 1 101 ? 8.296 5.543 33.882 1.00 23.85 236 LYS B N 1
ATOM 1677 C CA . LYS B 1 101 ? 7.648 5.986 32.650 1.00 28.60 236 LYS B CA 1
ATOM 1678 C C . LYS B 1 101 ? 6.896 7.310 32.813 1.00 24.12 236 LYS B C 1
ATOM 1679 O O . LYS B 1 101 ? 6.352 7.848 31.847 1.00 22.57 236 LYS B O 1
ATOM 1685 N N . LYS B 1 102 ? 6.896 7.844 34.030 1.00 20.85 237 LYS B N 1
ATOM 1686 C CA . LYS B 1 102 ? 6.194 9.087 34.320 1.00 19.09 237 LYS B CA 1
ATOM 1687 C C . LYS B 1 102 ? 7.118 10.311 34.339 1.00 19.45 237 LYS B C 1
ATOM 1688 O O . LYS B 1 102 ? 6.656 11.447 34.468 1.00 19.05 237 LYS B O 1
ATOM 1694 N N . ILE B 1 103 ? 8.422 10.080 34.202 1.00 18.96 238 ILE B N 1
ATOM 1695 C CA . ILE B 1 103 ? 9.378 11.185 34.168 1.00 17.11 238 ILE B CA 1
ATOM 1696 C C . ILE B 1 103 ? 9.106 12.084 32.965 1.00 16.22 238 ILE B C 1
ATOM 1697 O O . ILE B 1 103 ? 8.774 11.586 31.875 1.00 19.41 238 ILE B O 1
#

B-factor: mean 22.16, std 9.44, range [9.64, 64.79]

CATH classification: 2.40.50.1020

Organism: Staphylococcus aureus (NCBI:txid1280)

Nearest PDB structures (foldseek):
  4g4k-assembly1_A  TM=1.001E+00  e=5.768E-17  Staphylococcus aureus
  4xxe-assembly1_D  TM=9.809E-01  e=1.209E-16  Staphylococcus aureus subsp. aureus COL
  4cbv-assembly2_F  TM=8.057E-01  e=3.021E-07  Streptococcus pneumoniae
  3d6w-assembly1_A  TM=8.202E-01  e=1.406E-06  Bacillus cereus ATCC 10987
  8q2m-assembly1_AA  TM=5.256E-01  e=2.847E+00  Sulfolobus acidocaldarius

Secondary structure (DSSP, 8-state):
-EEEEE-SSSEEEEEGGGEEEEE--TT-SSEEEEESS-EEEE---HHHHHTS-TTEEEEETTEEEEGGGEEEEETTTTEEEETTS-EEE--TTTGGG-/-TTEEEEB-TT--EEEEGGGEEEEEE-SSSS-EEEEESS-EEEEB--HHHHHTS-TTEEEEETTEEEEGGGEEEEETTTTEEEETTS-EEE--TTTGGG-

Radius of gyration: 18.81 Å; Cα contacts (8 Å, |Δi|>4): 408; chains: 2; bounding box: 39×54×36 Å

Sequence (198 aa):
ETIELKRGSNSVYVQYDDIMFFESSSTKSHRLIAHLDNRQIEFYGNLKELSQLDDRFFRCHNSFVVNRHNIESIDSSKEERIVYFKNKEHCYASVRNVKKISVETIIELKRGSSNSVYVQYDDIMFFESSTKSHRLIAHLDDNRQIEFYGNLKELSQLDDRFFRCHNSFVVNRHNIESIDSKERIVYFKNKEHCYASVRNVKKI

Solvent-accessible surface area: 11672 Å² total; per-residue (Å²): 117,80,12,72,0,117,112,55,120,105,40,34,137,14,85,26,58,63,0,5,4,0,38,43,19,148,177,29,135,73,14,21,0,10,15,88,132,159,102,20,55,3,100,45,70,12,133,100,11,26,140,78,40,133,24,6,38,68,0,47,118,26,18,0,0,0,83,93,6,32,111,46,62,40,64,183,49,68,0,0,14,2,115,34,129,42,23,2,40,0,30,118,191,28,8,183,130,40,132,132,59,48,13,64,1,116,47,77,118,56,24,0,85,6,78,19,60,50,0,8,4,0,42,29,17,129,194,32,139,81,9,20,0,10,10,92,142,43,97,0,59,4,110,42,60,12,135,114,15,25,122,79,47,131,22,6,34,76,0,51,115,24,17,0,0,0,81,90,13,25,118,57,69,48,52,180,105,93,33,0,87,4,123,33,189,46,82,1,106,2,27,113,191,23,8,170,130,49

Foldseek 3Di:
DWDWFAQDPDTDIDDPVQFFKWFDDPVDPFIWTDGLPDIGTGHDDLVVVQPPDVQWDDFDPTMIGRVVFWDDADLVQQWTAGPSGDIDGGDPVRSVVD/DLQWDWFADPPGTDIDGNQQFFKKFQDPPDRWIWTDGLPDIDTGHDDLVVVQVSDVQWDDFDPTMIGRVVFFPDADLVQQWTAGPSGDIDGGDNVRRVVD